Protein AF-A0A3B8QEB9-F1 (afdb_monomer_lite)

pLDDT: mean 76.98, std 20.55, range [34.34, 98.19]

Foldseek 3Di:
DDDDDDDDDDDDDDPDPPDDPPPPVVVLVVLVVVVQPPPPDDPPPNVVSVCCLLCVLQPVLCVVCVVPPPDPLSVVSNPLLNLLSVLLVLLVLAPDDPSSVPSSVLSVVLVVLVVLVVVPDPVSPVVSVVSSVVSSVVRRPVSVVLVVQVVLVVVQVVQLVVVQVVVCVVPVFGDQDCPVPDGPCPVQVVQKDKHGQPPPPPPVPVPPPDPPPRSRHKMKMWGHRHDSQSIWMAMPVPGTDHDDD

Radius of gyration: 27.26 Å; chains: 1; bounding box: 73×32×101 Å

Structure (mmCIF, N/CA/C/O backbone):
data_AF-A0A3B8QEB9-F1
#
_entry.id   AF-A0A3B8QEB9-F1
#
loop_
_atom_site.group_PDB
_atom_site.id
_atom_site.type_symbol
_atom_site.label_atom_id
_atom_site.label_alt_id
_atom_site.label_comp_id
_atom_site.label_asym_id
_atom_site.label_entity_id
_atom_site.label_seq_id
_atom_site.pdbx_PDB_ins_code
_atom_site.Cartn_x
_atom_site.Cartn_y
_atom_site.Cartn_z
_atom_site.occupancy
_atom_site.B_iso_or_equiv
_atom_site.auth_seq_id
_atom_site.auth_comp_id
_atom_site.auth_asym_id
_atom_site.auth_atom_id
_atom_site.pdbx_PDB_model_num
ATOM 1 N N . MET A 1 1 ? -44.369 -11.984 70.929 1.00 45.94 1 MET A N 1
ATOM 2 C CA . MET A 1 1 ? -43.849 -10.732 70.345 1.00 45.94 1 MET A CA 1
ATOM 3 C C . MET A 1 1 ? -42.384 -10.996 70.046 1.00 45.94 1 MET A C 1
ATOM 5 O O . MET A 1 1 ? -41.585 -11.056 70.967 1.00 45.94 1 MET A O 1
ATOM 9 N N . SER A 1 2 ? -42.095 -11.395 68.812 1.00 43.81 2 SER A N 1
ATOM 10 C CA . SER A 1 2 ? -40.812 -11.965 68.387 1.00 43.81 2 SER A CA 1
ATOM 11 C C . SER A 1 2 ? -40.031 -10.916 67.603 1.00 43.81 2 SER A C 1
ATOM 13 O O . SER A 1 2 ? -40.534 -10.399 66.607 1.00 43.81 2 SER A O 1
ATOM 15 N N . ASP A 1 3 ? -38.822 -10.611 68.071 1.00 45.84 3 ASP A N 1
ATOM 16 C CA . ASP A 1 3 ? -37.905 -9.648 67.460 1.00 45.84 3 ASP A CA 1
ATOM 17 C C . ASP A 1 3 ? -37.471 -10.079 66.047 1.00 45.84 3 ASP A C 1
ATOM 19 O O . ASP A 1 3 ? -37.018 -11.218 65.862 1.00 45.84 3 ASP A O 1
ATOM 23 N N . PRO A 1 4 ? -37.535 -9.195 65.035 1.00 57.69 4 PRO A N 1
ATOM 24 C CA . PRO A 1 4 ? -36.970 -9.484 63.730 1.00 57.69 4 PRO A CA 1
ATOM 25 C C . PRO A 1 4 ? -35.442 -9.333 63.764 1.00 57.69 4 PRO A C 1
ATOM 27 O O . PRO A 1 4 ? -34.895 -8.252 63.980 1.00 57.69 4 PRO A O 1
ATOM 30 N N . LYS A 1 5 ? -34.732 -10.434 63.489 1.00 50.81 5 LYS A N 1
ATOM 31 C CA . LYS A 1 5 ? -33.287 -10.438 63.217 1.00 50.81 5 LYS A CA 1
ATOM 32 C C . LYS A 1 5 ? -32.984 -9.597 61.972 1.00 50.81 5 LYS A C 1
ATOM 34 O O . LYS A 1 5 ? -33.175 -10.046 60.845 1.00 50.81 5 LYS A O 1
ATOM 39 N N . VAL A 1 6 ? -32.450 -8.397 62.181 1.00 49.66 6 VAL A N 1
ATOM 40 C CA . VAL A 1 6 ? -31.873 -7.552 61.129 1.00 49.66 6 VAL A CA 1
ATOM 41 C C . VAL A 1 6 ? -30.493 -8.099 60.755 1.00 49.66 6 VAL A C 1
ATOM 43 O O . VAL A 1 6 ? -29.501 -7.866 61.442 1.00 49.66 6 VAL A O 1
ATOM 46 N N . THR A 1 7 ? -30.403 -8.843 59.654 1.00 53.75 7 THR A N 1
ATOM 47 C CA . THR A 1 7 ? -29.116 -9.230 59.057 1.00 53.75 7 THR A CA 1
ATOM 48 C C . THR A 1 7 ? -28.570 -8.079 58.215 1.00 53.75 7 THR A C 1
ATOM 50 O O . THR A 1 7 ? -29.017 -7.856 57.088 1.00 53.75 7 THR A O 1
ATOM 53 N N . SER A 1 8 ? -27.595 -7.341 58.753 1.00 41.72 8 SER A N 1
ATOM 54 C CA . SER A 1 8 ? -26.874 -6.301 58.016 1.00 41.72 8 SER A CA 1
ATOM 55 C C . SER A 1 8 ? -25.903 -6.937 57.013 1.00 41.72 8 SER A C 1
ATOM 57 O O . SER A 1 8 ? -24.882 -7.533 57.352 1.00 41.72 8 SER A O 1
ATOM 59 N N . LYS A 1 9 ? -26.242 -6.840 55.727 1.00 42.56 9 LYS A N 1
ATOM 60 C CA . LYS A 1 9 ? -25.398 -7.303 54.623 1.00 42.56 9 LYS A CA 1
ATOM 61 C C . LYS A 1 9 ? -24.394 -6.193 54.291 1.00 42.56 9 LYS A C 1
ATOM 63 O O . LYS A 1 9 ? -24.690 -5.316 53.483 1.00 42.56 9 LYS A O 1
ATOM 68 N N . ARG A 1 10 ? -23.221 -6.192 54.938 1.00 34.97 10 ARG A N 1
ATOM 69 C CA . ARG A 1 10 ? -22.109 -5.290 54.574 1.00 34.97 10 ARG A CA 1
ATOM 70 C C . ARG A 1 10 ? -21.661 -5.610 53.143 1.00 34.97 10 ARG A C 1
ATOM 72 O O . ARG A 1 10 ? -21.101 -6.672 52.890 1.00 34.97 10 ARG A O 1
ATOM 79 N N . ARG A 1 11 ? -21.928 -4.702 52.198 1.00 34.72 11 ARG A N 1
ATOM 80 C CA . ARG A 1 11 ? -21.283 -4.704 50.878 1.00 34.72 11 ARG A CA 1
ATOM 81 C C . ARG A 1 11 ? -19.839 -4.250 51.064 1.00 34.72 11 ARG A C 1
ATOM 83 O O . ARG A 1 11 ? -19.608 -3.124 51.491 1.00 34.72 11 ARG A O 1
ATOM 90 N N . ALA A 1 12 ? -18.895 -5.126 50.741 1.00 34.66 12 ALA A N 1
ATOM 91 C CA . ALA A 1 12 ? -17.508 -4.739 50.548 1.00 34.66 12 ALA A CA 1
ATOM 92 C C . ALA A 1 12 ? -17.430 -3.798 49.337 1.00 34.66 12 ALA A C 1
ATOM 94 O O . ALA A 1 12 ? -17.883 -4.144 48.243 1.00 34.66 12 ALA A O 1
ATOM 95 N N . VAL A 1 13 ? -16.900 -2.599 49.558 1.00 34.34 13 VAL A N 1
ATOM 96 C CA . VAL A 1 13 ? -16.485 -1.686 48.493 1.00 34.34 13 VAL A CA 1
ATOM 97 C C . VAL A 1 13 ? -15.160 -2.229 47.955 1.00 34.34 13 VAL A C 1
ATOM 99 O O . VAL A 1 13 ? -14.239 -2.409 48.751 1.00 34.34 13 VAL A O 1
ATOM 102 N N . PRO A 1 14 ? -15.034 -2.543 46.655 1.00 37.84 14 PRO A N 1
ATOM 103 C CA . PRO A 1 14 ? -13.739 -2.890 46.095 1.00 37.84 14 PRO A CA 1
ATOM 104 C C . PRO A 1 14 ? -12.882 -1.621 46.004 1.00 37.84 14 PRO A C 1
ATOM 106 O O . PRO A 1 14 ? -12.997 -0.842 45.059 1.00 37.84 14 PRO A O 1
ATOM 109 N N . GLU A 1 15 ? -12.027 -1.417 47.004 1.00 42.03 15 GLU A N 1
ATOM 110 C CA . GLU A 1 15 ? -10.820 -0.604 46.875 1.00 42.03 15 GLU A CA 1
ATOM 111 C C . GLU A 1 15 ? -9.864 -1.333 45.925 1.00 42.03 15 GLU A C 1
ATOM 113 O O . GLU A 1 15 ? -9.405 -2.434 46.220 1.00 42.03 15 GLU A O 1
ATOM 118 N N . GLY A 1 16 ? -9.611 -0.763 44.745 1.00 39.00 16 GLY A N 1
ATOM 119 C CA . GLY A 1 16 ? -8.660 -1.360 43.802 1.00 39.00 16 GLY A CA 1
ATOM 120 C C . GLY A 1 16 ? -8.914 -1.065 42.329 1.00 39.00 16 GLY A C 1
ATOM 121 O O . GLY A 1 16 ? -8.830 -1.963 41.501 1.00 39.00 16 GLY A O 1
ATOM 122 N N . LEU A 1 17 ? -9.228 0.180 41.979 1.00 39.97 17 LEU A N 1
ATOM 123 C CA . LEU A 1 17 ? -9.073 0.682 40.607 1.00 39.97 17 LEU A CA 1
ATOM 124 C C . LEU A 1 17 ? -8.447 2.079 40.668 1.00 39.97 17 LEU A C 1
ATOM 126 O O . LEU A 1 17 ? -8.951 3.060 40.134 1.00 39.97 17 LEU A O 1
ATOM 130 N N . GLY A 1 18 ? -7.349 2.164 41.420 1.00 38.34 18 GLY A N 1
ATOM 131 C CA . GLY A 1 18 ? -6.529 3.358 41.527 1.00 38.34 18 GLY A CA 1
ATOM 132 C C . GLY A 1 18 ? -5.448 3.374 40.449 1.00 38.34 18 GLY A C 1
ATOM 133 O O . GLY A 1 18 ? -4.625 2.469 40.370 1.00 38.34 18 GLY A O 1
ATOM 134 N N . PHE A 1 19 ? -5.430 4.453 39.671 1.00 38.31 19 PHE A N 1
ATOM 135 C CA . PHE A 1 19 ? -4.230 5.074 39.094 1.00 38.31 19 PHE A CA 1
ATOM 136 C C . PHE A 1 19 ? -3.512 4.473 37.872 1.00 38.31 19 PHE A C 1
ATOM 138 O O . PHE A 1 19 ? -2.760 5.206 37.236 1.00 38.31 19 PHE A O 1
ATOM 145 N N . GLY A 1 20 ? -3.767 3.234 37.445 1.00 37.06 20 GLY A N 1
ATOM 146 C CA . GLY A 1 20 ? -3.013 2.652 36.313 1.00 37.06 20 GLY A CA 1
ATOM 147 C C . GLY A 1 20 ? -3.319 3.232 34.918 1.00 37.06 20 GLY A C 1
ATOM 148 O O . GLY A 1 20 ? -2.441 3.284 34.062 1.00 37.06 20 GLY A O 1
ATOM 149 N N . ALA A 1 21 ? -4.551 3.690 34.669 1.00 40.03 21 ALA A N 1
ATOM 150 C CA . ALA A 1 21 ? -5.005 4.033 33.313 1.00 40.03 21 ALA A CA 1
ATOM 151 C C . ALA A 1 21 ? -4.686 5.474 32.864 1.00 40.03 21 ALA A C 1
ATOM 153 O O . ALA A 1 21 ? -4.800 5.785 31.682 1.00 40.03 21 ALA A O 1
ATOM 154 N N . LEU A 1 22 ? -4.278 6.357 33.781 1.00 39.22 22 LEU A N 1
ATOM 155 C CA . LEU A 1 22 ? -4.106 7.791 33.498 1.00 39.22 22 LEU A CA 1
ATOM 156 C C . LEU A 1 22 ? -2.664 8.192 33.144 1.00 39.22 22 LEU A C 1
ATOM 158 O O . LEU A 1 22 ? -2.443 9.302 32.674 1.00 39.22 22 LEU A O 1
ATOM 162 N N . VAL A 1 23 ? -1.695 7.282 33.299 1.00 41.84 23 VAL A N 1
ATOM 163 C CA . VAL A 1 23 ? -0.267 7.550 33.025 1.00 41.84 23 VAL A CA 1
ATOM 164 C C . VAL A 1 23 ? 0.180 7.045 31.640 1.00 41.84 23 VAL A C 1
ATOM 166 O O . VAL A 1 23 ? 1.180 7.516 31.108 1.00 41.84 23 VAL A O 1
ATOM 169 N N . PHE A 1 24 ? -0.584 6.160 30.987 1.00 41.53 24 PHE A N 1
ATOM 170 C CA . PHE A 1 24 ? -0.211 5.586 29.680 1.00 41.53 24 PHE A CA 1
ATOM 171 C C . PHE A 1 24 ? -0.583 6.443 28.454 1.00 41.53 24 PHE A C 1
ATOM 173 O O . PHE A 1 24 ? 0.019 6.291 27.389 1.00 41.53 24 PHE A O 1
ATOM 180 N N . LEU A 1 25 ? -1.537 7.366 28.596 1.00 41.50 25 LEU A N 1
ATOM 181 C CA . LEU A 1 25 ? -1.978 8.269 27.524 1.00 41.50 25 LEU A CA 1
ATOM 182 C C . LEU A 1 25 ? -0.954 9.361 27.135 1.00 41.50 25 LEU A C 1
ATOM 184 O O . LEU A 1 25 ? -0.781 9.583 25.938 1.00 41.50 25 LEU A O 1
ATOM 188 N N . PRO A 1 26 ? -0.226 10.019 28.064 1.00 41.31 26 PRO A N 1
ATOM 189 C CA . PRO A 1 26 ? 0.763 11.029 27.670 1.00 41.31 26 PRO A CA 1
ATOM 190 C C . PRO A 1 26 ? 2.062 10.437 27.092 1.00 41.31 26 PRO A C 1
ATOM 192 O O . PRO A 1 26 ? 2.720 11.093 26.288 1.00 41.31 26 PRO A O 1
ATOM 195 N N . LEU A 1 27 ? 2.425 9.195 27.441 1.00 39.00 27 LEU A N 1
ATOM 196 C CA . LEU A 1 27 ? 3.680 8.574 26.986 1.00 39.00 27 LEU A CA 1
ATOM 197 C C . LEU A 1 27 ? 3.612 8.065 25.535 1.00 39.00 27 LEU A C 1
ATOM 199 O O . LEU A 1 27 ? 4.604 8.104 24.812 1.00 39.00 27 LEU A O 1
ATOM 203 N N . THR A 1 28 ? 2.435 7.636 25.080 1.00 44.84 28 THR A N 1
ATOM 204 C CA . THR A 1 28 ? 2.219 7.143 23.709 1.00 44.84 28 THR A CA 1
ATOM 205 C C . THR A 1 28 ? 2.051 8.281 22.700 1.00 44.84 28 THR A C 1
ATOM 207 O O . THR A 1 28 ? 2.603 8.200 21.604 1.00 44.84 28 THR A O 1
ATOM 210 N N . ALA A 1 29 ? 1.402 9.387 23.086 1.00 43.69 29 ALA A N 1
ATOM 211 C CA . ALA A 1 29 ? 1.322 10.596 22.261 1.00 43.69 29 ALA A CA 1
ATOM 212 C C . ALA A 1 29 ? 2.710 11.208 21.979 1.00 43.69 29 ALA A C 1
ATOM 214 O O . ALA A 1 29 ? 2.973 11.640 20.858 1.00 43.69 29 ALA A O 1
ATOM 215 N N . ALA A 1 30 ? 3.624 11.167 22.956 1.00 43.91 30 ALA A N 1
ATOM 216 C CA . ALA A 1 30 ? 5.010 11.603 22.773 1.00 43.91 30 ALA A CA 1
ATOM 217 C C . ALA A 1 30 ? 5.796 10.699 21.798 1.00 43.91 30 ALA A C 1
ATOM 219 O O . ALA A 1 30 ? 6.617 11.190 21.027 1.00 43.91 30 ALA A O 1
ATOM 220 N N . CYS A 1 31 ? 5.501 9.395 21.771 1.00 45.09 31 CYS A N 1
ATOM 221 C CA . CYS A 1 31 ? 6.146 8.438 20.864 1.00 45.09 31 CYS A CA 1
ATOM 222 C C . CYS A 1 31 ? 5.677 8.585 19.407 1.00 45.09 31 CYS A C 1
ATOM 224 O O . CYS A 1 31 ? 6.490 8.487 18.491 1.00 45.09 31 CYS A O 1
ATOM 226 N N . VAL A 1 32 ? 4.388 8.868 19.178 1.00 47.31 32 VAL A N 1
ATOM 227 C CA . VAL A 1 32 ? 3.859 9.148 17.827 1.00 47.31 32 VAL A CA 1
ATOM 228 C C . VAL A 1 32 ? 4.437 10.457 17.275 1.00 47.31 32 VAL A C 1
ATOM 230 O O . VAL A 1 32 ? 4.734 10.539 16.086 1.00 47.31 32 VAL A O 1
ATOM 233 N N . PHE A 1 33 ? 4.671 11.453 18.137 1.00 45.78 33 PHE A N 1
ATOM 234 C CA . PHE A 1 33 ? 5.311 12.711 17.741 1.00 45.78 33 PHE A CA 1
ATOM 235 C C . PHE A 1 33 ? 6.803 12.536 17.402 1.00 45.78 33 PHE A C 1
ATOM 237 O O . PHE A 1 33 ? 7.294 13.172 16.474 1.00 45.78 33 PHE A O 1
ATOM 244 N N . ALA A 1 34 ? 7.511 11.632 18.090 1.00 44.16 34 ALA A N 1
ATOM 245 C CA . ALA A 1 34 ? 8.905 11.299 17.781 1.00 44.16 34 ALA A CA 1
ATOM 246 C C . ALA A 1 34 ? 9.054 10.525 16.454 1.00 44.16 34 ALA A C 1
ATOM 248 O O . ALA A 1 34 ? 9.993 10.769 15.698 1.00 44.16 34 ALA A O 1
ATOM 249 N N . PHE A 1 35 ? 8.093 9.654 16.121 1.00 45.50 35 PHE A N 1
ATOM 250 C CA . PHE A 1 35 ? 8.120 8.858 14.887 1.00 45.50 35 PHE A CA 1
ATOM 251 C C . PHE A 1 35 ? 7.942 9.705 13.613 1.00 45.50 35 PHE A C 1
ATOM 253 O O . PHE A 1 35 ? 8.456 9.348 12.560 1.00 45.50 35 PHE A O 1
ATOM 260 N N . GLY A 1 36 ? 7.248 10.846 13.705 1.00 47.06 36 GLY A N 1
ATOM 261 C CA . GLY A 1 36 ? 7.081 11.782 12.586 1.00 47.06 36 GLY A CA 1
ATOM 262 C C . GLY A 1 36 ? 8.291 12.685 12.307 1.00 47.06 36 GLY A C 1
ATOM 263 O O . GLY A 1 36 ? 8.307 13.338 11.269 1.00 47.06 36 GLY A O 1
ATOM 264 N N . TRP A 1 37 ? 9.283 12.740 13.207 1.00 44.03 37 TRP A N 1
ATOM 265 C CA . TRP A 1 37 ? 10.435 13.653 13.099 1.00 44.03 37 TRP A CA 1
ATOM 266 C C . TRP A 1 37 ? 11.783 12.927 12.898 1.00 44.03 37 TRP A C 1
ATOM 268 O O . TRP A 1 37 ? 12.758 13.548 12.482 1.00 44.03 37 TRP A O 1
ATOM 278 N N . SER A 1 38 ? 11.859 11.614 13.146 1.00 40.81 38 SER A N 1
ATOM 279 C CA . SER A 1 38 ? 13.101 10.819 13.065 1.00 40.81 38 SER A CA 1
ATOM 280 C C . SER A 1 38 ? 13.268 10.071 11.730 1.00 40.81 38 SER A C 1
ATOM 282 O O . SER A 1 38 ? 13.519 8.870 11.697 1.00 40.81 38 SER A O 1
ATOM 284 N N . THR A 1 39 ? 13.130 10.750 10.588 1.00 45.69 39 THR A N 1
ATOM 285 C CA . THR A 1 39 ? 13.594 10.189 9.297 1.00 45.69 39 THR A CA 1
ATOM 286 C C . THR A 1 39 ? 15.054 10.552 8.989 1.00 45.69 39 THR A C 1
ATOM 288 O O . THR A 1 39 ? 15.607 10.113 7.986 1.00 45.69 39 THR A O 1
ATOM 291 N N . GLY A 1 40 ? 15.732 11.284 9.882 1.00 45.78 40 GLY A N 1
ATOM 292 C CA . GLY A 1 40 ? 17.126 11.707 9.727 1.00 45.78 40 GLY A CA 1
ATOM 293 C C . GLY A 1 40 ? 18.117 10.974 10.638 1.00 45.78 40 GLY A C 1
ATOM 294 O O . GLY A 1 40 ? 18.573 11.543 11.620 1.00 45.78 40 GLY A O 1
ATOM 295 N N . GLY A 1 41 ? 18.508 9.747 10.276 1.00 43.75 41 GLY A N 1
ATOM 296 C CA . GLY A 1 41 ? 19.823 9.179 10.625 1.00 43.75 41 GLY A CA 1
ATOM 297 C C . GLY A 1 41 ? 20.021 8.600 12.037 1.00 43.75 41 GLY A C 1
ATOM 298 O O . GLY A 1 41 ? 20.708 9.192 12.863 1.00 43.75 41 GLY A O 1
ATOM 299 N N . GLY A 1 42 ? 19.549 7.369 12.274 1.00 43.38 42 GLY A N 1
ATOM 300 C CA . GLY A 1 42 ? 19.883 6.595 13.483 1.00 43.38 42 GLY A CA 1
ATOM 301 C C . GLY A 1 42 ? 19.231 5.206 13.537 1.00 43.38 42 GLY A C 1
ATOM 302 O O . GLY A 1 42 ? 18.384 4.946 14.378 1.00 43.38 42 GLY A O 1
ATOM 303 N N . ALA A 1 43 ? 19.606 4.292 12.636 1.00 50.91 43 ALA A N 1
ATOM 304 C CA . ALA A 1 43 ? 18.865 3.061 12.298 1.00 50.91 43 ALA A CA 1
ATOM 305 C C . ALA A 1 43 ? 18.670 1.975 13.395 1.00 50.91 43 ALA A C 1
ATOM 307 O O . ALA A 1 43 ? 18.150 0.896 13.082 1.00 50.91 43 ALA A O 1
ATOM 308 N N . ALA A 1 44 ? 19.073 2.199 14.650 1.00 47.53 44 ALA A N 1
ATOM 309 C CA . ALA A 1 44 ? 19.050 1.169 15.696 1.00 47.53 44 ALA A CA 1
ATOM 310 C C . ALA A 1 44 ? 17.991 1.374 16.800 1.00 47.53 44 ALA A C 1
ATOM 312 O O . ALA A 1 44 ? 17.442 0.372 17.258 1.00 47.53 44 ALA A O 1
ATOM 313 N N . ASP A 1 45 ? 17.636 2.608 17.178 1.00 57.41 45 ASP A N 1
ATOM 314 C CA . ASP A 1 45 ? 16.774 2.845 18.356 1.00 57.41 45 ASP A CA 1
ATOM 315 C C . ASP A 1 45 ? 15.268 2.965 18.043 1.00 57.41 45 ASP A C 1
ATOM 317 O O . ASP A 1 45 ? 14.429 2.610 18.875 1.00 57.41 45 ASP A O 1
ATOM 321 N N . ASP A 1 46 ? 14.886 3.314 16.812 1.00 59.59 46 ASP A N 1
ATOM 322 C CA . ASP A 1 46 ? 13.474 3.573 16.464 1.00 59.59 46 ASP A CA 1
ATOM 323 C C . ASP A 1 46 ? 12.622 2.302 16.269 1.00 59.59 46 ASP A C 1
ATOM 325 O O . ASP A 1 46 ? 11.387 2.343 16.241 1.00 59.59 46 ASP A O 1
ATOM 329 N N . ARG A 1 47 ? 13.259 1.124 16.196 1.00 60.03 47 ARG A N 1
ATOM 330 C CA . ARG A 1 47 ? 12.561 -0.165 16.017 1.00 60.03 47 ARG A CA 1
ATOM 331 C C . ARG A 1 47 ? 11.686 -0.529 17.218 1.00 60.03 47 ARG A C 1
ATOM 333 O O . ARG A 1 47 ? 10.635 -1.143 17.041 1.00 60.03 47 ARG A O 1
ATOM 340 N N . TRP A 1 48 ? 12.081 -0.131 18.428 1.00 57.19 48 TRP A N 1
ATOM 341 C CA . TRP A 1 48 ? 11.292 -0.371 19.641 1.00 57.19 48 TRP A CA 1
ATOM 342 C C . TRP A 1 48 ? 10.029 0.488 19.693 1.00 57.19 48 TRP A C 1
ATOM 344 O O . TRP A 1 48 ? 8.995 0.024 20.174 1.00 57.19 48 TRP A O 1
ATOM 354 N N . LEU A 1 49 ? 10.073 1.701 19.138 1.00 61.34 49 LEU A N 1
ATOM 355 C CA . LEU A 1 49 ? 8.897 2.559 19.021 1.00 61.34 49 LEU A CA 1
ATOM 356 C C . LEU A 1 49 ? 7.885 1.970 18.041 1.00 61.34 49 LEU A C 1
ATOM 358 O O . LEU A 1 49 ? 6.706 1.909 18.373 1.00 61.34 49 LEU A O 1
ATOM 362 N N . ALA A 1 50 ? 8.331 1.436 16.900 1.00 63.31 50 ALA A N 1
ATOM 363 C CA . ALA A 1 50 ? 7.449 0.708 15.986 1.00 63.31 50 ALA A CA 1
ATOM 364 C C . ALA A 1 50 ? 6.791 -0.498 16.682 1.00 63.31 50 ALA A C 1
ATOM 366 O O . ALA A 1 50 ? 5.585 -0.707 16.567 1.00 63.31 50 ALA A O 1
ATOM 367 N N . VAL A 1 51 ? 7.549 -1.252 17.482 1.00 62.44 51 VAL A N 1
ATOM 368 C CA . VAL A 1 51 ? 6.998 -2.349 18.290 1.00 62.44 51 VAL A CA 1
ATOM 369 C C . VAL A 1 51 ? 5.934 -1.833 19.261 1.00 62.44 51 VAL A C 1
ATOM 371 O O . VAL A 1 51 ? 4.823 -2.344 19.260 1.00 62.44 51 VAL A O 1
ATOM 374 N N . ILE A 1 52 ? 6.199 -0.794 20.050 1.00 67.56 52 ILE A N 1
ATOM 375 C CA . ILE A 1 52 ? 5.214 -0.271 21.013 1.00 67.56 52 ILE A CA 1
ATOM 376 C C . ILE A 1 52 ? 3.967 0.275 20.300 1.00 67.56 52 ILE A C 1
ATOM 378 O O . ILE A 1 52 ? 2.843 0.008 20.729 1.00 67.56 52 ILE A O 1
ATOM 382 N N . VAL A 1 53 ? 4.157 0.998 19.197 1.00 67.69 53 VAL A N 1
ATOM 383 C CA . VAL A 1 53 ? 3.086 1.651 18.436 1.00 67.69 53 VAL A CA 1
ATOM 384 C C . VAL A 1 53 ? 2.184 0.635 17.734 1.00 67.69 53 VAL A C 1
ATOM 386 O O . VAL A 1 53 ? 0.966 0.806 17.753 1.00 67.69 53 VAL A O 1
ATOM 389 N N . PHE A 1 54 ? 2.747 -0.435 17.162 1.00 62.53 54 PHE A N 1
ATOM 390 C CA . PHE A 1 54 ? 1.985 -1.425 16.391 1.00 62.53 54 PHE A CA 1
ATOM 391 C C . PHE A 1 54 ? 1.590 -2.670 17.193 1.00 62.53 54 PHE A C 1
ATOM 393 O O . PHE A 1 54 ? 0.473 -3.165 17.040 1.00 62.53 54 PHE A O 1
ATOM 400 N N . LEU A 1 55 ? 2.457 -3.179 18.074 1.00 66.50 55 LEU A N 1
ATOM 401 C CA . LEU A 1 55 ? 2.157 -4.356 18.901 1.00 66.50 55 LEU A CA 1
ATOM 402 C C . LEU A 1 55 ? 1.389 -4.008 20.176 1.00 66.50 55 LEU A C 1
ATOM 404 O O . LEU A 1 55 ? 0.669 -4.868 20.677 1.00 66.50 55 LEU A O 1
ATOM 408 N N . GLY A 1 56 ? 1.473 -2.778 20.690 1.00 67.50 56 GLY A N 1
ATOM 409 C CA . GLY A 1 56 ? 0.696 -2.352 21.860 1.00 67.50 56 GLY A CA 1
ATOM 410 C C . GLY A 1 56 ? -0.811 -2.606 21.690 1.00 67.50 56 GLY A C 1
ATOM 411 O O . GLY A 1 56 ? -1.380 -3.370 22.476 1.00 67.50 56 GLY A O 1
ATOM 412 N N . PRO A 1 57 ? -1.452 -2.064 20.637 1.00 64.19 57 PRO A N 1
ATOM 413 C CA . PRO A 1 57 ? -2.863 -2.313 20.337 1.00 64.19 57 PRO A CA 1
ATOM 414 C C . PRO A 1 57 ? -3.186 -3.781 20.033 1.00 64.19 57 PRO A C 1
ATOM 416 O O . PRO A 1 57 ? -4.303 -4.220 20.287 1.00 64.19 57 PRO A O 1
ATOM 419 N N . LEU A 1 58 ? -2.222 -4.553 19.518 1.00 67.06 58 LEU A N 1
ATOM 420 C CA . LEU A 1 58 ? -2.398 -5.976 19.219 1.00 67.06 58 LEU A CA 1
ATOM 421 C C . LEU A 1 58 ? -2.411 -6.841 20.489 1.00 67.06 58 LEU A C 1
ATOM 423 O O . LEU A 1 58 ? -3.183 -7.791 20.587 1.00 67.06 58 LEU A O 1
ATOM 427 N N . LEU A 1 59 ? -1.547 -6.529 21.457 1.00 69.19 59 LEU A N 1
ATOM 428 C CA . LEU A 1 59 ? -1.312 -7.352 22.648 1.00 69.19 59 LEU A CA 1
ATOM 429 C C . LEU A 1 59 ? -2.216 -6.975 23.829 1.00 69.19 59 LEU A C 1
ATOM 431 O O . LEU A 1 59 ? -2.543 -7.837 24.647 1.00 69.19 59 LEU A O 1
ATOM 435 N N . LEU A 1 60 ? -2.659 -5.717 23.908 1.00 66.69 60 LEU A N 1
ATOM 436 C CA . LEU A 1 60 ? -3.539 -5.226 24.975 1.00 66.69 60 LEU A CA 1
ATOM 437 C C . LEU A 1 60 ? -4.886 -5.968 25.048 1.00 66.69 60 LEU A C 1
ATOM 439 O O . LEU A 1 60 ? -5.240 -6.413 26.141 1.00 66.69 60 LEU A O 1
ATOM 443 N N . PRO A 1 61 ? -5.643 -6.156 23.948 1.00 63.75 61 PRO A N 1
ATOM 444 C CA . PRO A 1 61 ? -6.936 -6.826 24.012 1.00 63.75 61 PRO A CA 1
ATOM 445 C C . PRO A 1 61 ? -6.811 -8.295 24.449 1.00 63.75 61 PRO A C 1
ATOM 447 O O . PRO A 1 61 ? -7.461 -8.659 25.429 1.00 63.75 61 PRO A O 1
ATOM 450 N N . PRO A 1 62 ? -5.952 -9.144 23.843 1.00 62.94 62 PRO A N 1
ATOM 451 C CA . PRO A 1 62 ? -5.766 -10.513 24.315 1.00 62.94 62 PRO A CA 1
ATOM 452 C C . PRO A 1 62 ? -5.356 -10.578 25.788 1.00 62.94 62 PRO A C 1
ATOM 454 O O . PRO A 1 62 ? -5.943 -11.360 26.527 1.00 62.94 62 PRO A O 1
ATOM 457 N N . ALA A 1 63 ? -4.429 -9.728 26.247 1.00 63.03 63 ALA A N 1
ATOM 458 C CA . ALA A 1 63 ? -3.998 -9.701 27.647 1.00 63.03 63 ALA A CA 1
ATOM 459 C C . ALA A 1 63 ? -5.130 -9.310 28.614 1.00 63.03 63 ALA A C 1
ATOM 461 O O . ALA A 1 63 ? -5.261 -9.899 29.687 1.00 63.03 63 ALA A O 1
ATOM 462 N N . LEU A 1 64 ? -5.986 -8.360 28.226 1.00 62.81 64 LEU A N 1
ATOM 463 C CA . LEU A 1 64 ? -7.153 -7.953 29.014 1.00 62.81 64 LEU A CA 1
ATOM 464 C C . LEU A 1 64 ? -8.270 -9.013 29.012 1.00 62.81 64 LEU A C 1
ATOM 466 O O . LEU A 1 64 ? -9.036 -9.094 29.975 1.00 62.81 64 LEU A O 1
ATOM 470 N N . TYR A 1 65 ? -8.369 -9.833 27.960 1.00 63.88 65 TYR A N 1
ATOM 471 C CA . TYR A 1 65 ? -9.474 -10.779 27.754 1.00 63.88 65 TYR A CA 1
ATOM 472 C C . TYR A 1 65 ? -9.132 -12.256 28.001 1.00 63.88 65 TYR A C 1
ATOM 474 O O . TYR A 1 65 ? -10.057 -13.068 28.102 1.00 63.88 65 TYR A O 1
ATOM 482 N N . TRP A 1 66 ? -7.856 -12.618 28.181 1.00 60.59 66 TRP A N 1
ATOM 483 C CA . TRP A 1 66 ? -7.397 -14.010 28.346 1.00 60.59 66 TRP A CA 1
ATOM 484 C C . TRP A 1 66 ? -8.082 -14.756 29.511 1.00 60.59 66 TRP A C 1
ATOM 486 O O . TRP A 1 66 ? -8.172 -15.980 29.503 1.00 60.59 66 TRP A O 1
ATOM 496 N N . GLY A 1 67 ? -8.637 -14.044 30.497 1.00 57.84 67 GLY A N 1
ATOM 497 C CA . GLY A 1 67 ? -9.368 -14.641 31.623 1.00 57.84 67 GLY A CA 1
ATOM 498 C C . GLY A 1 67 ? -10.885 -14.811 31.441 1.00 57.84 67 GLY A C 1
ATOM 499 O O . GLY A 1 67 ? -11.540 -15.305 32.358 1.00 57.84 67 GLY A O 1
ATOM 500 N N . ARG A 1 68 ? -11.489 -14.363 30.326 1.00 57.16 68 ARG A N 1
ATOM 501 C CA . ARG A 1 68 ? -12.956 -14.174 30.229 1.00 57.16 68 ARG A CA 1
ATOM 502 C C . ARG A 1 68 ? -13.536 -14.461 28.832 1.00 57.16 68 ARG A C 1
ATOM 504 O O . ARG A 1 68 ? -14.372 -13.715 28.335 1.00 57.16 68 ARG A O 1
ATOM 511 N N . SER A 1 69 ? -13.130 -15.559 28.194 1.00 56.00 69 SER A N 1
ATOM 512 C CA . SER A 1 69 ? -13.444 -15.897 26.786 1.00 56.00 69 SER A CA 1
ATOM 513 C C . SER A 1 69 ? -14.910 -16.251 26.450 1.00 56.00 69 SER A C 1
ATOM 515 O O . SER A 1 69 ? -15.177 -16.801 25.385 1.00 56.00 69 SER A O 1
ATOM 517 N N . ARG A 1 70 ? -15.887 -15.934 27.311 1.00 67.25 70 ARG A N 1
ATOM 518 C CA . ARG A 1 70 ? -17.321 -16.141 27.013 1.00 67.25 70 ARG A CA 1
ATOM 519 C C . ARG A 1 70 ? -18.028 -14.907 26.445 1.00 67.25 70 ARG A C 1
ATOM 521 O O . ARG A 1 70 ? -19.175 -15.017 26.024 1.00 67.25 70 ARG A O 1
ATOM 528 N N . ASP A 1 71 ? -17.359 -13.757 26.406 1.00 83.12 71 ASP A N 1
ATOM 529 C CA . ASP A 1 71 ? -17.964 -12.509 25.945 1.00 83.12 71 ASP A CA 1
ATOM 530 C C . ASP A 1 71 ? -17.770 -12.328 24.430 1.00 83.12 71 ASP A C 1
ATOM 532 O O . ASP A 1 71 ? -16.650 -12.142 23.954 1.00 83.12 71 ASP A O 1
ATOM 536 N N . SER A 1 72 ? -18.868 -12.311 23.665 1.00 88.25 72 SER A N 1
ATOM 537 C CA . SER A 1 72 ? -18.855 -12.104 22.203 1.00 88.25 72 SER A CA 1
ATOM 538 C C . SER A 1 72 ? -18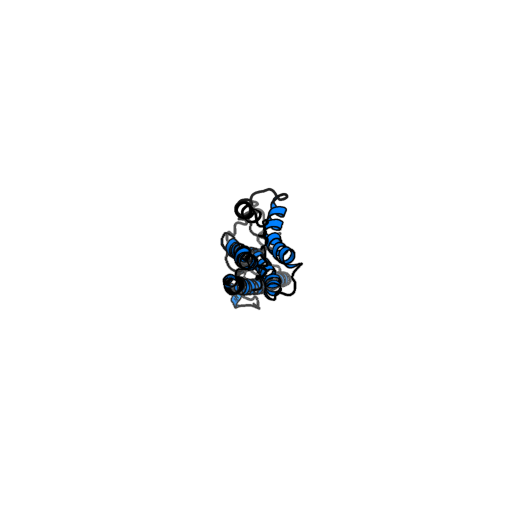.136 -10.818 21.777 1.00 88.25 72 SER A C 1
ATOM 540 O O . SER A 1 72 ? -17.478 -10.793 20.741 1.00 88.25 72 SER A O 1
ATOM 542 N N . PHE A 1 73 ? -18.199 -9.769 22.603 1.00 89.00 73 PHE A N 1
ATOM 543 C CA . PHE A 1 73 ? -17.474 -8.515 22.375 1.00 89.00 73 PHE A CA 1
ATOM 544 C C . PHE A 1 73 ? -15.959 -8.722 22.337 1.00 89.00 73 PHE A C 1
ATOM 546 O O . PHE A 1 73 ? -15.296 -8.215 21.440 1.00 89.00 73 PHE A O 1
ATOM 553 N N . ALA A 1 74 ? -15.418 -9.485 23.290 1.00 87.56 74 ALA A N 1
ATOM 554 C CA . ALA A 1 74 ? -13.985 -9.745 23.371 1.00 87.56 74 ALA A CA 1
ATOM 555 C C . ALA A 1 74 ? -13.490 -10.508 22.137 1.00 87.56 74 ALA A C 1
ATOM 557 O O . ALA A 1 74 ? -12.431 -10.189 21.605 1.00 87.56 74 ALA A O 1
ATOM 558 N N . ALA A 1 75 ? -14.283 -11.470 21.654 1.00 87.00 75 ALA A N 1
ATOM 559 C CA . ALA A 1 75 ? -13.974 -12.214 20.438 1.00 87.00 75 ALA A CA 1
ATOM 560 C C . ALA A 1 75 ? -13.951 -11.302 19.201 1.00 87.00 75 ALA A C 1
ATOM 562 O O . ALA A 1 75 ? -12.997 -11.349 18.430 1.00 87.00 75 ALA A O 1
ATOM 563 N N . VAL A 1 76 ? -14.958 -10.438 19.032 1.00 89.88 76 VAL A N 1
ATOM 564 C CA . VAL A 1 76 ? -15.011 -9.515 17.886 1.00 89.88 76 VAL A CA 1
ATOM 565 C C . VAL A 1 76 ? -13.892 -8.475 17.954 1.00 89.88 76 VAL A C 1
ATOM 567 O O . VAL A 1 76 ? -13.184 -8.288 16.968 1.00 89.88 76 VAL A O 1
ATOM 570 N N . ALA A 1 77 ? -13.670 -7.848 19.111 1.00 90.94 77 ALA A N 1
ATOM 571 C CA . ALA A 1 77 ? -12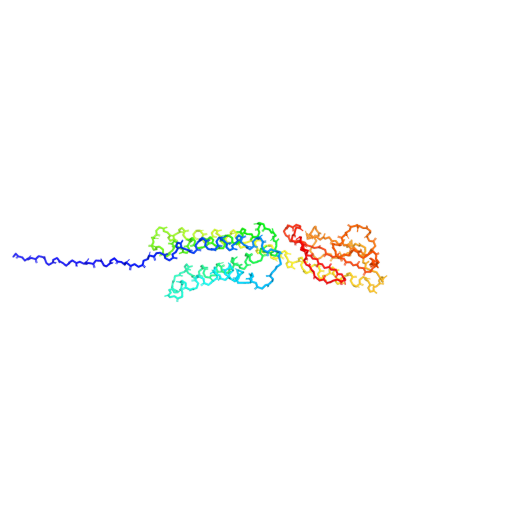.571 -6.900 19.303 1.00 90.94 77 ALA A CA 1
ATOM 572 C C . ALA A 1 77 ? -11.203 -7.559 19.062 1.00 90.94 77 ALA A C 1
ATOM 574 O O . ALA A 1 77 ? -10.335 -6.969 18.423 1.00 90.94 77 ALA A O 1
ATOM 575 N N . GLY A 1 78 ? -11.037 -8.807 19.510 1.00 86.06 78 GLY A N 1
ATOM 576 C CA . GLY A 1 78 ? -9.834 -9.606 19.292 1.00 86.06 78 GLY A CA 1
ATOM 577 C C . GLY A 1 78 ? -9.554 -9.950 17.826 1.00 86.06 78 GLY A C 1
ATOM 578 O O . GLY A 1 78 ? -8.428 -10.321 17.524 1.00 86.06 78 GLY A O 1
ATOM 579 N N . VAL A 1 79 ? -10.528 -9.810 16.921 1.00 87.94 79 VAL A N 1
ATOM 580 C CA . VAL A 1 79 ? -10.343 -9.981 15.468 1.00 87.94 79 VAL A CA 1
ATOM 581 C C . VAL A 1 79 ? -10.221 -8.633 14.757 1.00 87.94 79 VAL A C 1
ATOM 583 O O . VAL A 1 79 ? -9.324 -8.457 13.935 1.00 87.94 79 VAL A O 1
ATOM 586 N N . LEU A 1 80 ? -11.093 -7.671 15.076 1.00 91.88 80 LEU A N 1
ATOM 587 C CA . LEU A 1 80 ? -11.130 -6.375 14.393 1.00 91.88 80 LEU A CA 1
ATOM 588 C C . LEU A 1 80 ? -9.883 -5.538 14.665 1.00 91.88 80 LEU A C 1
ATOM 590 O O . LEU A 1 80 ? -9.291 -5.031 13.720 1.00 91.88 80 LEU A O 1
ATOM 594 N N . ILE A 1 81 ? -9.431 -5.450 15.919 1.00 91.62 81 ILE A N 1
ATOM 595 C CA . ILE A 1 81 ? -8.273 -4.616 16.265 1.00 91.62 81 ILE A CA 1
ATOM 596 C C . ILE A 1 81 ? -7.006 -5.083 15.518 1.00 91.62 81 ILE A C 1
ATOM 598 O O . ILE A 1 81 ? -6.353 -4.241 14.904 1.00 91.62 81 ILE A O 1
ATOM 602 N N . PRO A 1 82 ? -6.662 -6.389 15.463 1.00 89.25 82 PRO A N 1
ATOM 603 C CA . PRO A 1 82 ? -5.571 -6.860 14.607 1.00 89.25 82 PRO A CA 1
ATOM 604 C C . PRO A 1 82 ? -5.730 -6.518 13.125 1.00 89.25 82 PRO A C 1
ATOM 606 O O . PRO A 1 82 ? -4.755 -6.132 12.482 1.00 89.25 82 PRO A O 1
ATOM 609 N N . LEU A 1 83 ? -6.939 -6.649 12.572 1.00 87.69 83 LEU A N 1
ATOM 610 C CA . LEU A 1 83 ? -7.194 -6.294 11.175 1.00 87.69 83 LEU A CA 1
ATOM 611 C C . LEU A 1 83 ? -6.980 -4.799 10.928 1.00 87.69 83 LEU A C 1
ATOM 613 O O . LEU A 1 83 ? -6.417 -4.424 9.904 1.00 87.69 83 LEU A O 1
ATOM 617 N N . GLU A 1 84 ? -7.376 -3.946 11.867 1.00 93.12 84 GLU A N 1
ATOM 618 C CA . GLU A 1 84 ? -7.154 -2.506 11.777 1.00 93.12 84 GLU A CA 1
ATOM 619 C C . GLU A 1 84 ? -5.675 -2.138 11.934 1.00 93.12 84 GLU A C 1
ATOM 621 O O . GLU A 1 84 ? -5.194 -1.261 11.222 1.00 93.12 84 GLU A O 1
ATOM 626 N N . VAL A 1 85 ? -4.919 -2.838 12.789 1.00 91.06 85 VAL A N 1
ATOM 627 C CA . VAL A 1 85 ? -3.454 -2.689 12.879 1.00 91.06 85 VAL A CA 1
ATOM 628 C C . VAL A 1 85 ? -2.799 -3.039 11.542 1.00 91.06 85 VAL A C 1
ATOM 630 O O . VAL A 1 85 ? -1.970 -2.277 11.048 1.00 91.06 85 VAL A O 1
ATOM 633 N N . LEU A 1 86 ? -3.191 -4.156 10.919 1.00 88.44 86 LEU A N 1
ATOM 634 C CA . LEU A 1 86 ? -2.702 -4.536 9.589 1.00 88.44 86 LEU A CA 1
ATOM 635 C C . LEU A 1 86 ? -3.079 -3.493 8.530 1.00 88.44 86 LEU A C 1
ATOM 637 O O . LEU A 1 86 ? -2.260 -3.159 7.678 1.00 88.44 86 LEU A O 1
ATOM 641 N N . ALA A 1 87 ? -4.291 -2.944 8.604 1.00 91.88 87 ALA A N 1
ATOM 642 C CA . ALA A 1 87 ? -4.748 -1.875 7.726 1.00 91.88 87 ALA A CA 1
ATOM 643 C C . ALA A 1 87 ? -3.948 -0.574 7.926 1.00 91.88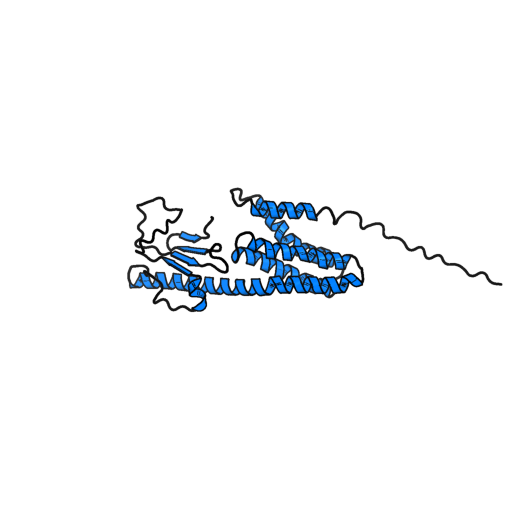 87 ALA A C 1
ATOM 645 O O . ALA A 1 87 ? -3.613 0.091 6.950 1.00 91.88 87 ALA A O 1
ATOM 646 N N . ALA A 1 88 ? -3.592 -0.221 9.163 1.00 91.81 88 ALA A N 1
ATOM 647 C CA . ALA A 1 88 ? -2.757 0.939 9.463 1.00 91.81 88 ALA A CA 1
ATOM 648 C C . ALA A 1 88 ? -1.302 0.745 9.007 1.00 91.81 88 ALA A C 1
ATOM 650 O O . ALA A 1 88 ? -0.695 1.679 8.492 1.00 91.81 88 ALA A O 1
ATOM 651 N N . LEU A 1 89 ? -0.755 -0.467 9.128 1.00 89.19 89 LEU A N 1
ATOM 652 C CA . LEU A 1 89 ? 0.551 -0.813 8.558 1.00 89.19 89 LEU A CA 1
ATOM 653 C C . LEU A 1 89 ? 0.534 -0.703 7.031 1.00 89.19 89 LEU A C 1
ATOM 655 O O . LEU A 1 89 ? 1.427 -0.107 6.438 1.00 89.19 89 LEU A O 1
ATOM 659 N N . LEU A 1 90 ? -0.515 -1.219 6.389 1.00 89.62 90 LEU A N 1
ATOM 660 C CA . LEU A 1 90 ? -0.707 -1.091 4.947 1.00 89.62 90 LEU A CA 1
ATOM 661 C C . LEU A 1 90 ? -0.849 0.375 4.509 1.00 89.62 90 LEU A C 1
ATOM 663 O O . LEU A 1 90 ? -0.374 0.741 3.432 1.00 89.62 90 LEU A O 1
ATOM 667 N N . ALA A 1 91 ? -1.447 1.227 5.346 1.00 91.19 91 ALA A N 1
ATOM 668 C CA . ALA A 1 91 ? -1.571 2.653 5.071 1.00 91.19 91 ALA A CA 1
ATOM 669 C C . ALA A 1 91 ? -0.206 3.323 4.867 1.00 91.19 91 ALA A C 1
ATOM 671 O O . ALA A 1 91 ? -0.092 4.166 3.987 1.00 91.19 91 ALA A O 1
ATOM 672 N N . GLN A 1 92 ? 0.841 2.896 5.585 1.00 86.31 92 GLN A N 1
ATOM 673 C CA . GLN A 1 92 ? 2.199 3.439 5.426 1.00 86.31 92 GLN A CA 1
ATOM 674 C C . GLN A 1 92 ? 2.792 3.193 4.031 1.00 86.31 92 GLN A C 1
ATOM 676 O O . GLN A 1 92 ? 3.649 3.947 3.584 1.00 86.31 92 GLN A O 1
ATOM 681 N N . TYR A 1 93 ? 2.329 2.150 3.338 1.00 85.38 93 TYR A N 1
ATOM 682 C CA . TYR A 1 93 ? 2.765 1.814 1.980 1.00 85.38 93 TYR A CA 1
ATOM 683 C C . TYR A 1 93 ? 1.850 2.386 0.891 1.00 85.38 93 TYR A C 1
ATOM 685 O O . TYR A 1 93 ? 2.120 2.245 -0.298 1.00 85.38 93 TYR A O 1
ATOM 693 N N . THR A 1 94 ? 0.717 2.977 1.263 1.00 87.94 94 THR A N 1
ATOM 694 C CA . THR A 1 94 ? -0.283 3.453 0.292 1.00 87.94 94 THR A CA 1
ATOM 695 C C . THR A 1 94 ? -0.516 4.957 0.376 1.00 87.94 94 THR A C 1
ATOM 697 O O . THR A 1 94 ? -0.937 5.560 -0.612 1.00 87.94 94 THR A O 1
ATOM 700 N N . ILE A 1 95 ? -0.217 5.562 1.528 1.00 86.25 95 ILE A N 1
ATOM 701 C CA . ILE A 1 95 ? -0.355 6.982 1.844 1.00 86.25 95 ILE A CA 1
ATOM 702 C C . ILE A 1 95 ? 0.904 7.404 2.622 1.00 86.25 95 ILE A C 1
ATOM 704 O O . ILE A 1 95 ? 1.268 6.749 3.593 1.00 86.25 95 ILE A O 1
ATOM 708 N N . ILE A 1 96 ? 1.571 8.491 2.225 1.00 78.56 96 ILE A N 1
ATOM 709 C CA . ILE A 1 96 ? 2.731 9.046 2.944 1.00 78.56 96 ILE A CA 1
ATOM 710 C C . ILE A 1 96 ? 2.304 10.263 3.775 1.00 78.56 96 ILE A C 1
ATOM 712 O O . ILE A 1 96 ? 1.275 10.899 3.529 1.00 78.56 96 ILE A O 1
ATOM 716 N N . GLY A 1 97 ? 3.089 10.562 4.810 1.00 78.56 97 GLY A N 1
ATOM 717 C CA . GLY A 1 97 ? 2.951 11.760 5.629 1.00 78.56 97 GLY A CA 1
ATOM 718 C C . GLY A 1 97 ? 1.789 11.692 6.618 1.00 78.56 97 GLY A C 1
ATOM 719 O O . GLY A 1 97 ? 1.445 10.634 7.149 1.00 78.56 97 GLY A O 1
ATOM 720 N N . ALA A 1 98 ? 1.165 12.845 6.873 1.00 80.19 98 ALA A N 1
ATOM 721 C CA . ALA A 1 98 ? 0.101 12.974 7.869 1.00 80.19 98 ALA A CA 1
ATOM 722 C C . ALA A 1 98 ? -1.122 12.081 7.577 1.00 80.19 98 ALA A C 1
ATOM 724 O O . ALA A 1 98 ? -1.834 11.694 8.503 1.00 80.19 98 ALA A O 1
ATOM 725 N N . GLY A 1 99 ? -1.346 11.704 6.313 1.00 84.00 99 GLY A N 1
ATOM 726 C CA . GLY A 1 99 ? -2.435 10.803 5.933 1.00 84.00 99 GLY A CA 1
ATOM 727 C C . GLY A 1 99 ? -2.289 9.391 6.512 1.00 84.00 99 GLY A C 1
ATOM 728 O O . GLY A 1 99 ? -3.290 8.787 6.896 1.00 84.00 99 GLY A O 1
ATOM 729 N N . ALA A 1 100 ? -1.058 8.889 6.666 1.00 85.75 100 ALA A N 1
ATOM 730 C CA . ALA A 1 100 ? -0.789 7.582 7.274 1.00 85.75 100 ALA A CA 1
ATOM 731 C C . ALA A 1 100 ? -1.042 7.565 8.792 1.00 85.75 100 ALA A C 1
ATOM 733 O O . ALA A 1 100 ? -1.337 6.515 9.366 1.00 85.75 100 ALA A O 1
ATOM 734 N N . LEU A 1 101 ? -0.968 8.728 9.450 1.00 88.94 101 LEU A N 1
ATOM 735 C CA . LEU A 1 101 ? -1.234 8.846 10.886 1.00 88.94 101 LEU A CA 1
ATOM 736 C C . LEU A 1 101 ? -2.713 8.631 11.211 1.00 88.94 101 LEU A C 1
ATOM 738 O O . LEU A 1 101 ? -3.039 8.169 12.300 1.00 88.94 101 LEU A O 1
ATOM 742 N N . PHE A 1 102 ? -3.621 8.933 10.282 1.00 90.88 102 PHE A N 1
ATOM 743 C CA . PHE A 1 102 ? -5.054 8.861 10.550 1.00 90.88 102 PHE A CA 1
ATOM 744 C C . PHE A 1 102 ? -5.554 7.426 10.834 1.00 90.88 102 PHE A C 1
ATOM 746 O O . PHE A 1 102 ? -6.164 7.224 11.888 1.00 90.88 102 PHE A O 1
ATOM 753 N N . PRO A 1 103 ? -5.256 6.401 10.006 1.00 91.69 103 PRO A N 1
ATOM 754 C CA . PRO A 1 103 ? -5.568 5.007 10.337 1.00 91.69 103 PRO A CA 1
ATOM 755 C C . PRO A 1 103 ? -4.941 4.547 11.656 1.00 91.69 103 PRO A C 1
ATOM 757 O O . PRO A 1 103 ? -5.584 3.841 12.427 1.00 91.69 103 PRO A O 1
ATOM 760 N N . LEU A 1 104 ? -3.713 4.988 11.949 1.00 90.75 104 LEU A N 1
ATOM 761 C CA . LEU A 1 104 ? -3.041 4.658 13.203 1.00 90.75 104 LEU A CA 1
ATOM 762 C C . LEU A 1 104 ? -3.782 5.246 14.416 1.00 90.75 104 LEU A C 1
ATOM 764 O O . LEU A 1 104 ? -4.003 4.547 15.401 1.00 90.75 104 LEU A O 1
ATOM 768 N N . LEU A 1 105 ? -4.210 6.508 14.348 1.00 93.19 105 LEU A N 1
ATOM 769 C CA . LEU A 1 105 ? -4.998 7.142 15.410 1.00 93.19 105 LEU A CA 1
ATOM 770 C C . LEU A 1 105 ? -6.340 6.430 15.629 1.00 93.19 105 LEU A C 1
ATOM 772 O O . LEU A 1 105 ? -6.768 6.275 16.773 1.00 93.19 105 LEU A O 1
ATOM 776 N N . LEU A 1 106 ? -6.981 5.957 14.558 1.00 94.00 106 LEU A N 1
ATOM 777 C CA . LEU A 1 106 ? -8.221 5.184 14.649 1.00 94.00 106 LEU A CA 1
ATOM 778 C C . LEU A 1 106 ? -8.016 3.827 15.333 1.00 94.00 106 LEU A C 1
ATOM 780 O O . LEU A 1 106 ? -8.829 3.456 16.177 1.00 94.00 106 LEU A O 1
ATOM 784 N N . VAL A 1 107 ? -6.900 3.139 15.074 1.00 92.75 107 VAL A N 1
ATOM 785 C CA . VAL A 1 107 ? -6.536 1.917 15.812 1.00 92.75 107 VAL A CA 1
ATOM 786 C C . VAL A 1 107 ? -6.459 2.199 17.314 1.00 92.75 107 VAL A C 1
ATOM 788 O O . VAL A 1 107 ? -7.050 1.467 18.110 1.00 92.75 107 VAL A O 1
ATOM 791 N N . TRP A 1 108 ? -5.788 3.283 17.715 1.00 91.94 108 TRP A N 1
ATOM 792 C CA . TRP A 1 108 ? -5.696 3.691 19.122 1.00 91.94 108 TRP A CA 1
ATOM 793 C C . TRP A 1 108 ? -7.047 4.100 19.716 1.00 91.94 108 TRP A C 1
ATOM 795 O O . TRP A 1 108 ? -7.296 3.863 20.901 1.00 91.94 108 TRP A O 1
ATOM 805 N N . ALA A 1 109 ? -7.958 4.647 18.908 1.00 94.62 109 ALA A N 1
ATOM 806 C CA . ALA A 1 109 ? -9.304 4.995 19.349 1.00 94.62 109 ALA A CA 1
ATOM 807 C C . ALA A 1 109 ? -10.108 3.776 19.844 1.00 94.62 109 ALA A C 1
ATOM 809 O O . ALA A 1 109 ? -11.018 3.959 20.654 1.00 94.62 109 ALA A O 1
ATOM 810 N N . ASN A 1 110 ? -9.734 2.536 19.486 1.00 94.25 110 ASN A N 1
ATOM 811 C CA . ASN A 1 110 ? -10.339 1.314 20.042 1.00 94.25 110 ASN A CA 1
ATOM 812 C C . ASN A 1 110 ? -10.124 1.127 21.547 1.00 94.25 110 ASN A C 1
ATOM 814 O O . ASN A 1 110 ? -10.865 0.375 22.187 1.00 94.25 110 ASN A O 1
ATOM 818 N N . LEU A 1 111 ? -9.172 1.838 22.156 1.00 92.06 111 LEU A N 1
ATOM 819 C CA . LEU A 1 111 ? -9.049 1.856 23.612 1.00 92.06 111 LEU A CA 1
ATOM 820 C C . LEU A 1 111 ? -10.304 2.429 24.288 1.00 92.06 111 LEU A C 1
ATOM 822 O O . LEU A 1 111 ? -10.623 2.028 25.406 1.00 92.06 111 LEU A O 1
ATOM 826 N N . ILE A 1 112 ? -11.051 3.310 23.612 1.00 93.88 112 ILE A N 1
ATOM 827 C CA . ILE A 1 112 ? -12.295 3.895 24.125 1.00 93.88 112 ILE A CA 1
ATOM 828 C C . ILE A 1 112 ? -13.391 2.825 24.287 1.00 93.88 112 ILE A C 1
ATOM 830 O O . ILE A 1 112 ? -13.836 2.625 25.422 1.00 93.88 112 ILE A O 1
ATOM 834 N N . PRO A 1 113 ? -13.836 2.095 23.238 1.00 93.44 113 PRO A N 1
ATOM 835 C CA . PRO A 1 113 ? -14.865 1.069 23.392 1.00 93.44 113 PRO A CA 1
ATOM 836 C C . PRO A 1 113 ? -14.437 -0.065 24.334 1.00 93.44 113 PRO A C 1
ATOM 838 O O . PRO A 1 113 ? -15.277 -0.556 25.095 1.00 93.44 113 PRO A O 1
ATOM 841 N N . VAL A 1 114 ? -13.151 -0.439 24.355 1.00 91.25 114 VAL A N 1
ATOM 842 C CA . VAL A 1 114 ? -12.611 -1.426 25.308 1.00 91.25 114 VAL A CA 1
ATOM 843 C C . VAL A 1 114 ? -12.689 -0.901 26.746 1.00 91.25 114 VAL A C 1
ATOM 845 O O . VAL A 1 114 ? -13.217 -1.586 27.624 1.00 91.25 114 VAL A O 1
ATOM 848 N N . GLY A 1 115 ? -12.241 0.330 26.999 1.00 90.81 115 GLY A N 1
ATOM 849 C CA . GLY A 1 115 ? -12.290 0.960 28.321 1.00 90.81 115 GLY A CA 1
ATOM 850 C C . GLY A 1 115 ? -13.719 1.137 28.844 1.00 90.81 115 GLY A C 1
ATOM 851 O O . GLY A 1 115 ? -14.006 0.801 29.996 1.00 90.81 115 GLY A O 1
ATOM 852 N N . LEU A 1 116 ? -14.644 1.573 27.982 1.00 91.00 116 LEU A N 1
ATOM 853 C CA . LEU A 1 116 ? -16.074 1.668 28.299 1.00 91.00 116 LEU A CA 1
ATOM 854 C C . LEU A 1 116 ? -16.650 0.305 28.704 1.00 91.00 116 LEU A C 1
ATOM 856 O O . LEU A 1 116 ? -17.383 0.213 29.691 1.00 91.00 116 LEU A O 1
ATOM 860 N N . ARG A 1 117 ? -16.258 -0.771 28.009 1.00 89.12 117 ARG A N 1
ATOM 861 C CA . ARG A 1 117 ? -16.696 -2.135 28.331 1.00 89.12 117 ARG A CA 1
ATOM 862 C C . ARG A 1 117 ? -16.172 -2.601 29.692 1.00 89.12 117 ARG A C 1
ATOM 864 O O . ARG A 1 117 ? -16.901 -3.262 30.432 1.00 89.12 117 ARG A O 1
ATOM 871 N N . LEU A 1 118 ? -14.941 -2.234 30.050 1.00 88.62 118 LEU A N 1
ATOM 872 C CA . LEU A 1 118 ? -14.337 -2.568 31.345 1.00 88.62 118 LEU A CA 1
ATOM 873 C C . LEU A 1 118 ? -14.971 -1.808 32.523 1.00 88.62 118 LEU A C 1
ATOM 875 O O . LEU A 1 118 ? -14.962 -2.317 33.643 1.00 88.62 118 LEU A O 1
ATOM 879 N N . SER A 1 119 ? -15.584 -0.642 32.283 1.00 90.06 119 SER A N 1
ATOM 880 C CA . SER A 1 119 ? -16.258 0.171 33.313 1.00 90.06 119 SER A CA 1
ATOM 881 C C . SER A 1 119 ? -17.512 -0.493 33.919 1.00 90.06 119 SER A C 1
ATOM 883 O O . SER A 1 119 ? -18.007 -0.041 34.951 1.00 90.06 119 SER A O 1
ATOM 885 N N . LYS A 1 120 ? -18.022 -1.588 33.326 1.00 80.75 120 LYS A N 1
ATOM 886 C CA . LYS A 1 120 ? -19.220 -2.346 33.767 1.00 80.75 120 LYS A CA 1
ATOM 887 C C . LYS A 1 120 ? -20.520 -1.528 33.869 1.00 80.75 120 LYS A C 1
ATOM 889 O O . LYS A 1 120 ? -21.486 -2.006 34.457 1.00 80.75 120 LYS A O 1
ATOM 894 N N . ARG A 1 121 ? -20.582 -0.321 33.298 1.00 83.62 121 ARG A N 1
ATOM 895 C CA . ARG A 1 121 ? -21.836 0.439 33.175 1.00 83.62 121 ARG A CA 1
ATOM 896 C C . ARG A 1 121 ? -22.676 -0.170 32.054 1.00 83.62 121 ARG A C 1
ATOM 898 O O . ARG A 1 121 ? -22.191 -0.275 30.930 1.00 83.62 121 ARG A O 1
ATOM 905 N N . GLU A 1 122 ? -23.912 -0.564 32.354 1.00 83.56 122 GLU A N 1
ATOM 906 C CA . GLU A 1 122 ? -24.804 -1.232 31.389 1.00 83.56 122 GLU A CA 1
ATOM 907 C C . GLU A 1 122 ? -25.052 -0.371 30.140 1.00 83.56 122 GLU A C 1
ATOM 909 O O . GLU A 1 122 ? -24.978 -0.873 29.022 1.00 83.56 122 GLU A O 1
ATOM 914 N N . GLU A 1 123 ? -25.205 0.943 30.315 1.00 84.94 123 GLU A N 1
ATOM 915 C CA . GLU A 1 123 ? -25.368 1.913 29.221 1.00 84.94 123 GLU A CA 1
ATOM 916 C C . GLU A 1 123 ? -24.149 1.976 28.282 1.00 84.94 123 GLU A C 1
ATOM 918 O O . GLU A 1 123 ? -24.285 2.204 27.080 1.00 84.94 123 GLU A O 1
ATOM 923 N N . GLY A 1 124 ? -22.945 1.713 28.803 1.00 87.12 124 GLY A N 1
ATOM 924 C CA . GLY A 1 124 ? -21.709 1.731 28.019 1.00 87.12 124 GLY A CA 1
ATOM 925 C C . GLY A 1 124 ? -21.584 0.548 27.059 1.00 87.12 124 GLY A C 1
ATOM 926 O O . GLY A 1 124 ? -20.840 0.628 26.085 1.00 87.12 124 GLY A O 1
ATOM 927 N N . ALA A 1 125 ? -22.328 -0.540 27.289 1.00 86.75 125 ALA A N 1
ATOM 928 C CA . ALA A 1 125 ? -22.229 -1.759 26.494 1.00 86.75 125 ALA A CA 1
ATOM 929 C C . ALA A 1 125 ? -22.608 -1.544 25.024 1.00 86.75 125 ALA A C 1
ATOM 931 O O . ALA A 1 125 ? -21.868 -1.967 24.136 1.00 86.75 125 ALA A O 1
ATOM 932 N N . SER A 1 126 ? -23.744 -0.894 24.768 1.00 91.00 126 SER A N 1
ATOM 933 C CA . SER A 1 126 ? -24.224 -0.640 23.405 1.00 91.00 126 SER A CA 1
ATOM 934 C C . SER A 1 126 ? -23.345 0.382 22.689 1.00 91.00 126 SER A C 1
ATOM 936 O O . SER A 1 126 ? -23.012 0.199 21.521 1.00 91.00 126 SER A O 1
ATOM 938 N N . VAL A 1 127 ? -22.897 1.417 23.408 1.00 93.81 127 VAL A N 1
ATOM 939 C CA . VAL A 1 127 ? -22.014 2.456 22.860 1.00 93.81 127 VAL A CA 1
ATOM 940 C C . VAL A 1 127 ? -20.669 1.864 22.432 1.00 93.81 127 VAL A C 1
ATOM 942 O O . VAL A 1 127 ? -20.194 2.175 21.343 1.00 93.81 127 VAL A O 1
ATOM 945 N N . SER A 1 128 ? -20.087 0.952 23.220 1.00 93.88 128 SER A N 1
ATOM 946 C CA . SER A 1 128 ? -18.846 0.257 22.852 1.00 93.88 128 SER A CA 1
ATOM 947 C C . SER A 1 128 ? -18.960 -0.507 21.530 1.00 93.88 128 SER A C 1
ATOM 949 O O . SER A 1 128 ? -18.038 -0.449 20.722 1.00 93.88 128 SER A O 1
ATOM 951 N N . TRP A 1 129 ? -20.072 -1.213 21.292 1.00 94.19 129 TRP A N 1
ATOM 952 C CA . TRP A 1 129 ? -20.293 -1.948 20.039 1.00 94.19 129 TRP A CA 1
ATOM 953 C C . TRP A 1 129 ? -20.398 -1.020 18.833 1.00 94.19 129 TRP A C 1
ATOM 955 O O . TRP A 1 129 ? -19.780 -1.284 17.804 1.00 94.19 129 TRP A O 1
ATOM 965 N N . VAL A 1 130 ? -21.159 0.069 18.968 1.00 95.88 130 VAL A N 1
ATOM 966 C CA . VAL A 1 130 ? -21.342 1.047 17.890 1.00 95.88 130 VAL A CA 1
ATOM 967 C C . VAL A 1 130 ? -20.016 1.718 17.543 1.00 95.88 130 VAL A C 1
ATOM 969 O O . VAL A 1 130 ? -19.677 1.808 16.367 1.00 95.88 130 VAL A O 1
ATOM 972 N N . LEU A 1 131 ? -19.237 2.135 18.547 1.00 96.38 131 LEU A N 1
ATOM 973 C CA . LEU A 1 131 ? -17.932 2.760 18.325 1.00 96.38 131 LEU A CA 1
ATOM 974 C C . LEU A 1 131 ? -16.938 1.799 17.668 1.00 96.38 131 LEU A C 1
ATOM 976 O O . LEU A 1 131 ? -16.325 2.170 16.672 1.00 96.38 131 LEU A O 1
ATOM 980 N N . LEU A 1 132 ? -16.817 0.567 18.179 1.00 95.69 132 LEU A N 1
ATOM 981 C CA . LEU A 1 132 ? -15.940 -0.454 17.594 1.00 95.69 132 LEU A CA 1
ATOM 982 C C . LEU A 1 132 ? -16.312 -0.728 16.128 1.00 95.69 132 LEU A C 1
ATOM 984 O O . LEU A 1 132 ? -15.450 -0.745 15.256 1.00 95.69 132 LEU A O 1
ATOM 988 N N . GLY A 1 133 ? -17.607 -0.893 15.842 1.00 95.25 133 GLY A N 1
ATOM 989 C CA . GLY A 1 133 ? -18.091 -1.121 14.481 1.00 95.25 133 GLY A CA 1
ATOM 990 C C . GLY A 1 133 ? -17.839 0.063 13.545 1.00 95.25 133 GLY A C 1
ATOM 991 O O . GLY A 1 133 ? -17.455 -0.143 12.397 1.00 95.25 133 GLY A O 1
ATOM 992 N N . LEU A 1 134 ? -18.019 1.297 14.025 1.00 97.38 134 LEU A N 1
ATOM 993 C CA . LEU A 1 134 ? -17.806 2.509 13.231 1.00 97.38 134 LEU A CA 1
ATOM 994 C C . LEU A 1 134 ? -16.328 2.705 12.881 1.00 97.38 134 LEU A C 1
ATOM 996 O O . LEU A 1 134 ? -16.019 3.027 11.735 1.00 97.38 134 LEU A O 1
ATOM 1000 N N . ILE A 1 135 ? -15.423 2.470 13.836 1.00 96.25 135 ILE A N 1
ATOM 1001 C CA . ILE A 1 135 ? -13.974 2.529 13.598 1.00 96.25 135 ILE A CA 1
ATOM 1002 C C . ILE A 1 135 ? -13.581 1.492 12.537 1.00 96.25 135 ILE A C 1
ATOM 1004 O O . ILE A 1 135 ? -13.003 1.858 11.511 1.00 96.25 135 ILE A O 1
ATOM 1008 N N . ALA A 1 136 ? -13.987 0.232 12.716 1.00 95.31 136 ALA A N 1
ATOM 1009 C CA . ALA A 1 136 ? -13.701 -0.840 11.764 1.00 95.31 136 ALA A CA 1
ATOM 1010 C C . ALA A 1 136 ? -14.253 -0.539 10.361 1.00 95.31 136 ALA A C 1
ATOM 1012 O O . ALA A 1 136 ? -13.564 -0.731 9.356 1.00 95.31 136 ALA A O 1
ATOM 1013 N N . MET A 1 137 ? -15.484 -0.024 10.280 1.00 96.44 137 MET A N 1
ATOM 1014 C CA . MET A 1 137 ? -16.132 0.351 9.021 1.00 96.44 137 MET A CA 1
ATOM 1015 C C . MET A 1 137 ? -15.408 1.494 8.300 1.00 96.44 137 MET A C 1
ATOM 1017 O O . MET A 1 137 ? -15.434 1.545 7.072 1.00 96.44 137 MET A O 1
ATOM 1021 N N . LEU A 1 138 ? -14.762 2.399 9.033 1.00 95.06 138 LEU A N 1
ATOM 1022 C CA . LEU A 1 138 ? -14.022 3.514 8.449 1.00 95.06 138 LEU A CA 1
ATOM 1023 C C . LEU A 1 138 ? -12.632 3.086 7.955 1.00 95.06 138 LEU A C 1
ATOM 1025 O O . LEU A 1 138 ? -12.211 3.495 6.874 1.00 95.06 138 LEU A O 1
ATOM 1029 N N . VAL A 1 139 ? -11.926 2.255 8.727 1.00 94.50 139 VAL A N 1
ATOM 1030 C CA . VAL A 1 139 ? -10.536 1.865 8.436 1.00 94.50 139 VAL A CA 1
ATOM 1031 C C . VAL A 1 139 ? -10.462 0.755 7.388 1.00 94.50 139 VAL A C 1
ATOM 1033 O O . VAL A 1 139 ? -9.736 0.879 6.398 1.00 94.50 139 VAL A O 1
ATOM 1036 N N . LEU A 1 140 ? -11.200 -0.341 7.585 1.00 94.00 140 LEU A N 1
ATOM 1037 C CA . LEU A 1 140 ? -10.962 -1.585 6.848 1.00 94.00 140 LEU A CA 1
ATOM 1038 C C . LEU A 1 140 ? -11.291 -1.488 5.349 1.00 94.00 140 LEU A C 1
ATOM 1040 O O . LEU A 1 140 ? -10.439 -1.876 4.547 1.00 94.00 140 LEU A O 1
ATOM 1044 N N . PRO A 1 141 ? -12.457 -0.966 4.912 1.00 95.81 141 PRO A N 1
ATOM 1045 C CA . PRO A 1 141 ? -12.813 -0.973 3.492 1.00 95.81 141 PRO A CA 1
ATOM 1046 C C . PRO A 1 141 ? -11.881 -0.110 2.638 1.00 95.81 141 PRO A C 1
ATOM 1048 O O . PRO A 1 141 ? -11.510 -0.506 1.531 1.00 95.81 141 PRO A O 1
ATOM 1051 N N . LEU A 1 142 ? -11.481 1.057 3.155 1.00 92.44 142 LEU A N 1
ATOM 1052 C CA . LEU A 1 142 ? -10.586 1.969 2.447 1.00 92.44 142 LEU A CA 1
ATOM 1053 C C . LEU A 1 142 ? -9.202 1.339 2.260 1.00 92.44 142 LEU A C 1
ATOM 1055 O O . LEU A 1 142 ? -8.686 1.308 1.143 1.00 92.44 142 LEU A O 1
ATOM 1059 N N . GLN A 1 143 ? -8.631 0.786 3.332 1.00 93.69 143 GLN A N 1
ATOM 1060 C CA . GLN A 1 143 ? -7.304 0.175 3.282 1.00 93.69 143 GLN A CA 1
ATOM 1061 C C . GLN A 1 143 ? -7.295 -1.125 2.476 1.00 93.69 143 GLN A C 1
ATOM 1063 O O . GLN A 1 143 ? -6.368 -1.356 1.705 1.00 93.69 143 GLN A O 1
ATOM 1068 N N . ALA A 1 144 ? -8.355 -1.936 2.547 1.00 92.81 144 ALA A N 1
ATOM 1069 C CA . ALA A 1 144 ? -8.494 -3.114 1.694 1.00 92.81 144 ALA A CA 1
ATOM 1070 C C . ALA A 1 144 ? -8.505 -2.732 0.205 1.00 92.81 144 ALA A C 1
ATOM 1072 O O . ALA A 1 144 ? -7.790 -3.336 -0.596 1.00 92.81 144 ALA A O 1
ATOM 1073 N N . ARG A 1 145 ? -9.265 -1.693 -0.171 1.00 95.12 145 ARG A N 1
ATOM 1074 C CA . ARG A 1 145 ? -9.300 -1.186 -1.551 1.00 95.12 145 ARG A CA 1
ATOM 1075 C C . ARG A 1 145 ? -7.916 -0.734 -2.026 1.00 95.12 145 ARG A C 1
ATOM 1077 O O . ARG A 1 145 ? -7.499 -1.140 -3.110 1.00 95.12 145 ARG A O 1
ATOM 1084 N N . LEU A 1 146 ? -7.213 0.072 -1.229 1.00 93.56 146 LEU A N 1
ATOM 1085 C CA . LEU A 1 146 ? -5.861 0.542 -1.558 1.00 93.56 146 LEU A CA 1
ATOM 1086 C C . LEU A 1 146 ? -4.856 -0.616 -1.635 1.00 93.56 146 LEU A C 1
ATOM 1088 O O . LEU A 1 146 ? -4.029 -0.647 -2.542 1.00 93.56 146 LEU A O 1
ATOM 1092 N N . GLY A 1 147 ? -4.972 -1.612 -0.756 1.00 92.12 147 GLY A N 1
ATOM 1093 C CA . GLY A 1 147 ? -4.155 -2.826 -0.790 1.00 92.12 147 GLY A CA 1
ATOM 1094 C C . GLY A 1 147 ? -4.320 -3.622 -2.078 1.00 92.12 147 GLY A C 1
ATOM 1095 O O . GLY A 1 147 ? -3.334 -3.991 -2.713 1.00 92.12 147 GLY A O 1
ATOM 1096 N N . PHE A 1 148 ? -5.561 -3.845 -2.516 1.00 94.25 148 PHE A N 1
ATOM 1097 C CA . PHE A 1 148 ? -5.809 -4.514 -3.795 1.00 94.25 148 PHE A CA 1
ATOM 1098 C C . PHE A 1 148 ? -5.258 -3.719 -4.979 1.00 94.25 148 PHE A C 1
ATOM 1100 O O . PHE A 1 148 ? -4.706 -4.310 -5.907 1.00 94.25 148 PHE A O 1
ATOM 1107 N N . GLN A 1 149 ? -5.374 -2.391 -4.948 1.00 95.31 149 GLN A N 1
ATOM 1108 C CA . GLN A 1 149 ? -4.797 -1.531 -5.976 1.00 95.31 149 GLN A CA 1
ATOM 1109 C C . GLN A 1 149 ? -3.266 -1.626 -5.998 1.00 95.31 149 GLN A C 1
ATOM 1111 O O . GLN A 1 149 ? -2.694 -1.794 -7.072 1.00 95.31 149 GLN A O 1
ATOM 1116 N N . LEU A 1 150 ? -2.607 -1.612 -4.834 1.00 93.81 150 LEU A N 1
ATOM 1117 C CA . LEU A 1 150 ? -1.159 -1.801 -4.715 1.00 93.81 150 LEU A CA 1
ATOM 1118 C C . LEU A 1 150 ? -0.708 -3.140 -5.317 1.00 93.81 150 LEU A C 1
ATOM 1120 O O . LEU A 1 150 ? 0.252 -3.167 -6.083 1.00 93.81 150 LEU A O 1
ATOM 1124 N N . LEU A 1 151 ? -1.413 -4.239 -5.030 1.00 94.38 151 LEU A N 1
ATOM 1125 C CA . LEU A 1 151 ? -1.084 -5.554 -5.595 1.00 94.38 151 LEU A CA 1
ATOM 1126 C C . LEU A 1 151 ? -1.193 -5.574 -7.126 1.00 94.38 151 LEU A C 1
ATOM 1128 O O . LEU A 1 151 ? -0.316 -6.123 -7.793 1.00 94.38 151 LEU A O 1
ATOM 1132 N N . ARG A 1 152 ? -2.235 -4.951 -7.692 1.00 96.94 152 ARG A N 1
ATOM 1133 C CA . ARG A 1 152 ? -2.396 -4.833 -9.152 1.00 96.94 152 ARG A CA 1
ATOM 1134 C C . ARG A 1 152 ? -1.303 -3.977 -9.779 1.00 96.94 152 ARG A C 1
ATOM 1136 O O . ARG A 1 152 ? -0.749 -4.366 -10.800 1.00 96.94 152 ARG A O 1
ATOM 1143 N N . LEU A 1 153 ? -0.963 -2.850 -9.150 1.00 96.31 153 LEU A N 1
ATOM 1144 C CA . LEU A 1 153 ? 0.135 -1.994 -9.596 1.00 96.31 153 LEU A CA 1
ATOM 1145 C C . LEU A 1 153 ? 1.455 -2.770 -9.609 1.00 96.31 153 LEU A C 1
ATOM 1147 O O . LEU A 1 153 ? 2.149 -2.758 -10.617 1.00 96.31 153 LEU A O 1
ATOM 1151 N N . GLN A 1 154 ? 1.775 -3.503 -8.540 1.00 95.44 154 GLN A N 1
ATOM 1152 C CA . GLN A 1 154 ? 2.990 -4.319 -8.471 1.00 95.44 154 GLN A CA 1
ATOM 1153 C C . GLN A 1 154 ? 3.036 -5.410 -9.548 1.00 95.44 154 GLN A C 1
ATOM 1155 O O . GLN A 1 154 ? 4.098 -5.641 -10.128 1.00 95.44 154 GLN A O 1
ATOM 1160 N N . ASP A 1 155 ? 1.913 -6.079 -9.823 1.00 97.06 155 ASP A N 1
ATOM 1161 C CA . ASP A 1 155 ? 1.837 -7.064 -10.908 1.00 97.06 155 ASP A CA 1
ATOM 1162 C C . ASP A 1 155 ? 2.078 -6.409 -12.277 1.00 97.06 155 ASP A C 1
ATOM 1164 O O . ASP A 1 155 ? 2.883 -6.899 -13.068 1.00 97.06 155 ASP A O 1
ATOM 1168 N N . GLU A 1 156 ? 1.458 -5.254 -12.528 1.00 98.00 156 GLU A N 1
ATOM 1169 C CA . GLU A 1 156 ? 1.627 -4.505 -13.774 1.00 98.00 156 GLU A CA 1
ATOM 1170 C C . GLU A 1 156 ? 3.073 -4.015 -13.956 1.00 98.00 156 GLU A C 1
ATOM 1172 O O . GLU A 1 156 ? 3.635 -4.168 -15.038 1.00 98.00 156 GLU A O 1
ATOM 1177 N N . VAL A 1 157 ? 3.739 -3.517 -12.902 1.00 97.25 157 VAL A N 1
ATOM 1178 C CA . VAL A 1 157 ? 5.165 -3.134 -12.984 1.00 97.25 157 VAL A CA 1
ATOM 1179 C C . VAL A 1 157 ? 6.021 -4.323 -13.385 1.00 97.25 157 VAL A C 1
ATOM 1181 O O . VAL A 1 157 ? 6.880 -4.184 -14.252 1.00 97.25 157 VAL A O 1
ATOM 1184 N N . ARG A 1 158 ? 5.814 -5.500 -12.779 1.00 97.25 158 ARG A N 1
ATOM 1185 C CA . ARG A 1 158 ? 6.599 -6.701 -13.114 1.00 97.25 158 ARG A CA 1
ATOM 1186 C C . ARG A 1 158 ? 6.464 -7.046 -14.595 1.00 97.25 158 ARG A C 1
ATOM 1188 O O . ARG A 1 158 ? 7.461 -7.386 -15.228 1.00 97.25 158 ARG A O 1
ATOM 1195 N N . ARG A 1 159 ? 5.261 -6.897 -15.156 1.00 98.00 159 ARG A N 1
ATOM 1196 C CA . ARG A 1 159 ? 4.992 -7.096 -16.588 1.00 98.00 159 ARG A CA 1
ATOM 1197 C C . ARG A 1 159 ? 5.652 -6.028 -17.457 1.00 98.00 159 ARG A C 1
ATOM 1199 O O . ARG A 1 159 ? 6.268 -6.385 -18.454 1.00 98.00 159 ARG A O 1
ATOM 1206 N N . ILE A 1 160 ? 5.601 -4.751 -17.071 1.00 97.69 160 ILE A N 1
ATOM 1207 C CA . ILE A 1 160 ? 6.297 -3.653 -17.769 1.00 97.69 160 ILE A CA 1
ATOM 1208 C C . ILE A 1 160 ? 7.812 -3.889 -17.785 1.00 97.69 160 ILE A C 1
ATOM 1210 O O . ILE A 1 160 ? 8.469 -3.683 -18.809 1.00 97.69 160 ILE A O 1
ATOM 1214 N N . VAL A 1 161 ? 8.376 -4.327 -16.658 1.00 97.44 161 VAL A N 1
ATOM 1215 C CA . VAL A 1 161 ? 9.800 -4.652 -16.525 1.00 97.44 161 VAL A CA 1
ATOM 1216 C C . VAL A 1 161 ? 10.161 -5.810 -17.450 1.00 97.44 161 VAL A C 1
ATOM 1218 O O . VAL A 1 161 ? 11.076 -5.662 -18.257 1.00 97.44 161 VAL A O 1
ATOM 1221 N N . ALA A 1 162 ? 9.415 -6.918 -17.399 1.00 97.88 162 ALA A N 1
ATOM 1222 C CA . ALA A 1 162 ? 9.620 -8.063 -18.287 1.00 97.88 162 ALA A CA 1
ATOM 1223 C C . ALA A 1 162 ? 9.516 -7.661 -19.768 1.00 97.88 162 ALA A C 1
ATOM 1225 O O . ALA A 1 162 ? 10.440 -7.907 -20.538 1.00 97.88 162 ALA A O 1
ATOM 1226 N N . TYR A 1 163 ? 8.460 -6.929 -20.139 1.00 97.88 163 TYR A N 1
ATOM 1227 C CA . TYR A 1 163 ? 8.267 -6.390 -21.486 1.00 97.88 163 TYR A CA 1
ATOM 1228 C C . TYR A 1 163 ? 9.452 -5.537 -21.950 1.00 97.88 163 TYR A C 1
ATOM 1230 O O . TYR A 1 163 ? 9.901 -5.674 -23.086 1.00 97.88 163 TYR A O 1
ATOM 1238 N N . SER A 1 164 ? 9.976 -4.668 -21.084 1.00 96.94 164 SER A N 1
ATOM 1239 C CA . SER A 1 164 ? 11.098 -3.789 -21.425 1.00 96.94 164 SER A CA 1
ATOM 1240 C C . SER A 1 164 ? 12.369 -4.590 -21.724 1.00 96.94 164 SER A C 1
ATOM 1242 O O . SER A 1 164 ? 13.073 -4.278 -22.686 1.00 96.94 164 SER A O 1
ATOM 1244 N N . TYR A 1 165 ? 12.644 -5.649 -20.957 1.00 97.06 165 TYR A N 1
ATOM 1245 C CA . TYR A 1 165 ? 13.767 -6.552 -21.229 1.00 97.06 165 TYR A CA 1
ATOM 1246 C C . TYR A 1 165 ? 13.550 -7.391 -22.493 1.00 97.06 165 TYR A C 1
ATOM 1248 O O . TYR A 1 165 ? 14.453 -7.469 -23.324 1.00 97.06 165 TYR A O 1
ATOM 1256 N N . ASP A 1 166 ? 12.354 -7.942 -22.698 1.00 97.94 166 ASP A N 1
ATOM 1257 C CA . ASP A 1 166 ? 12.015 -8.701 -23.909 1.00 97.94 166 ASP A CA 1
ATOM 1258 C C . ASP A 1 166 ? 12.086 -7.835 -25.172 1.00 97.94 166 ASP A C 1
ATOM 1260 O O . ASP A 1 166 ? 12.450 -8.299 -26.255 1.00 97.94 166 ASP A O 1
ATOM 1264 N N . TYR A 1 167 ? 11.716 -6.559 -25.062 1.00 96.88 167 TYR A N 1
ATOM 1265 C CA . TYR A 1 167 ? 11.874 -5.587 -26.135 1.00 96.88 167 TYR A CA 1
ATOM 1266 C C . TYR A 1 167 ? 13.361 -5.365 -26.431 1.00 96.88 167 TYR A C 1
ATOM 1268 O O . TYR A 1 167 ? 13.771 -5.537 -27.576 1.00 96.88 167 TYR A O 1
ATOM 1276 N N . LYS A 1 168 ? 14.181 -5.111 -25.401 1.00 95.06 168 LYS A N 1
ATOM 1277 C CA . LYS A 1 168 ? 15.634 -4.933 -25.545 1.00 95.06 168 LYS A CA 1
ATOM 1278 C C . LYS A 1 168 ? 16.326 -6.134 -26.184 1.00 95.06 168 LYS A C 1
ATOM 1280 O O . LYS A 1 168 ? 17.187 -5.942 -27.035 1.00 95.06 168 LYS A O 1
ATOM 1285 N N . LEU A 1 169 ? 15.944 -7.360 -25.827 1.00 97.06 169 LEU A N 1
ATOM 1286 C CA . LEU A 1 169 ? 16.503 -8.571 -26.441 1.00 97.06 169 LEU A CA 1
ATOM 1287 C C . LEU A 1 169 ? 16.256 -8.637 -27.957 1.00 97.06 169 LEU A C 1
ATOM 1289 O O . LEU A 1 169 ? 17.064 -9.213 -28.679 1.00 97.06 169 LEU A O 1
ATOM 1293 N N . ARG A 1 170 ? 15.155 -8.052 -28.443 1.00 97.44 170 ARG A N 1
ATOM 1294 C CA . ARG A 1 170 ? 14.761 -8.086 -29.860 1.00 97.44 170 ARG A CA 1
ATOM 1295 C C . ARG A 1 170 ? 15.266 -6.889 -30.662 1.00 97.44 170 ARG A C 1
ATOM 1297 O O . ARG A 1 170 ? 15.634 -7.056 -31.818 1.00 97.44 170 ARG A O 1
ATOM 1304 N N . SER A 1 171 ? 15.250 -5.694 -30.078 1.00 95.44 171 SER A N 1
ATOM 1305 C CA . SER A 1 171 ? 15.590 -4.435 -30.759 1.00 95.44 171 SER A CA 1
ATOM 1306 C C . SER A 1 171 ? 17.011 -3.939 -30.469 1.00 95.44 171 SER A C 1
ATOM 1308 O O . SER A 1 171 ? 17.493 -3.039 -31.152 1.00 95.44 171 SER A O 1
ATOM 1310 N N . GLY A 1 172 ? 17.669 -4.484 -29.443 1.00 94.50 172 GLY A N 1
ATOM 1311 C CA . GLY A 1 172 ? 18.949 -4.006 -28.922 1.00 94.50 172 GLY A CA 1
ATOM 1312 C C . GLY A 1 172 ? 18.843 -2.819 -27.957 1.00 94.50 172 GLY A C 1
ATOM 1313 O O . GLY A 1 172 ? 19.842 -2.468 -27.335 1.00 94.50 172 GLY A O 1
ATOM 1314 N N . THR A 1 173 ? 17.664 -2.210 -27.783 1.00 93.88 173 THR A N 1
ATOM 1315 C CA . THR A 1 173 ? 17.461 -1.025 -26.928 1.00 93.88 173 THR A CA 1
ATOM 1316 C C . THR A 1 173 ? 16.174 -1.126 -26.113 1.00 93.88 173 THR A C 1
ATOM 1318 O O . THR A 1 173 ? 15.225 -1.795 -26.509 1.00 93.88 173 THR A O 1
ATOM 1321 N N . PHE A 1 174 ? 16.104 -0.461 -24.957 1.00 94.81 174 PHE A N 1
ATOM 1322 C CA . PHE A 1 174 ? 14.846 -0.361 -24.206 1.00 94.81 174 PHE A CA 1
ATOM 1323 C C . PHE A 1 174 ? 13.794 0.463 -24.971 1.00 94.81 174 PHE A C 1
ATOM 1325 O O . PHE A 1 174 ? 14.162 1.367 -25.726 1.00 94.81 174 PHE A O 1
ATOM 1332 N N . PRO A 1 175 ? 12.488 0.185 -24.787 1.00 94.75 175 PRO A N 1
ATOM 1333 C CA . PRO A 1 175 ? 11.452 0.935 -25.482 1.00 94.75 175 PRO A CA 1
ATOM 1334 C C . PRO A 1 175 ? 11.461 2.405 -25.041 1.00 94.75 175 PRO A C 1
ATOM 1336 O O . PRO A 1 175 ? 11.720 2.717 -23.882 1.00 94.75 175 PRO A O 1
ATOM 1339 N N . LEU A 1 176 ? 11.171 3.324 -25.967 1.00 92.69 176 LEU A N 1
ATOM 1340 C CA . LEU A 1 176 ? 11.108 4.763 -25.661 1.00 92.69 176 LEU A CA 1
ATOM 1341 C C . LEU A 1 176 ? 9.907 5.097 -24.763 1.00 92.69 176 LEU A C 1
ATOM 1343 O O . LEU A 1 176 ? 9.950 6.022 -23.959 1.00 92.69 176 LEU A O 1
ATOM 1347 N N . ASN A 1 177 ? 8.809 4.359 -24.930 1.00 94.62 177 ASN A N 1
ATOM 1348 C CA . ASN A 1 177 ? 7.560 4.541 -24.203 1.00 94.62 177 ASN A CA 1
ATOM 1349 C C . ASN A 1 177 ? 6.755 3.231 -24.160 1.00 94.62 177 ASN A C 1
ATOM 1351 O O . ASN A 1 177 ? 7.080 2.253 -24.831 1.00 94.62 177 ASN A O 1
ATOM 1355 N N . LEU A 1 178 ? 5.672 3.231 -23.380 1.00 95.94 178 LEU A N 1
ATOM 1356 C CA . LEU A 1 178 ? 4.768 2.087 -23.207 1.00 95.94 178 LEU A CA 1
ATOM 1357 C C . LEU A 1 178 ? 3.520 2.168 -24.102 1.00 95.94 178 LEU A C 1
ATOM 1359 O O . LEU A 1 178 ? 2.439 1.749 -23.688 1.00 95.94 178 LEU A O 1
ATOM 1363 N N . ARG A 1 179 ? 3.616 2.759 -25.303 1.00 95.81 179 ARG A N 1
ATOM 1364 C CA . ARG A 1 179 ? 2.453 2.892 -26.199 1.00 95.81 179 ARG A CA 1
ATOM 1365 C C . ARG A 1 179 ? 1.946 1.536 -26.692 1.00 95.81 179 ARG A C 1
ATOM 1367 O O . ARG A 1 179 ? 0.737 1.334 -26.703 1.00 95.81 179 ARG A O 1
ATOM 1374 N N . ASP A 1 180 ? 2.867 0.639 -27.033 1.00 96.19 180 ASP A N 1
ATOM 1375 C CA . ASP A 1 180 ? 2.565 -0.692 -27.580 1.00 96.19 180 ASP A CA 1
ATOM 1376 C C . ASP A 1 180 ? 2.553 -1.793 -26.504 1.00 96.19 180 ASP A C 1
ATOM 1378 O O . ASP A 1 180 ? 2.403 -2.976 -26.803 1.00 96.19 180 ASP A O 1
ATOM 1382 N N . TYR A 1 181 ? 2.715 -1.410 -25.234 1.00 97.50 181 TYR A N 1
ATOM 1383 C CA . TYR A 1 181 ? 2.664 -2.338 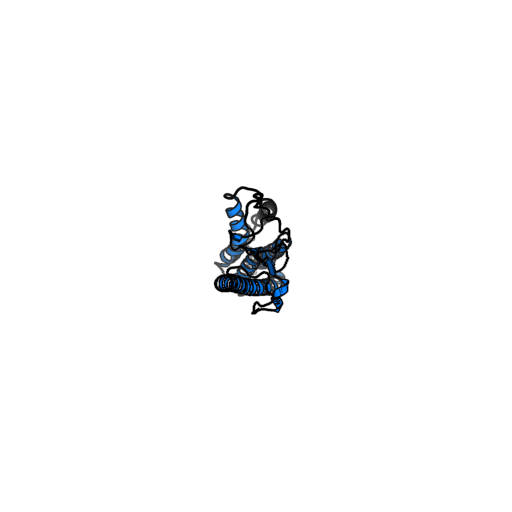-24.113 1.00 97.50 181 TYR A CA 1
ATOM 1384 C C . TYR A 1 181 ? 1.206 -2.779 -23.843 1.00 97.50 181 TYR A C 1
ATOM 1386 O O . TYR A 1 181 ? 0.331 -1.921 -23.672 1.00 97.50 181 TYR A O 1
ATOM 1394 N N . PRO A 1 182 ? 0.918 -4.095 -23.789 1.00 97.50 182 PRO A N 1
ATOM 1395 C CA . PRO A 1 182 ? -0.429 -4.611 -23.565 1.00 97.50 182 PRO A CA 1
ATOM 1396 C C . PRO A 1 182 ? -0.807 -4.554 -22.077 1.00 97.50 182 PRO A C 1
ATOM 1398 O O . PRO A 1 182 ? -0.548 -5.487 -21.318 1.00 97.50 182 PRO A O 1
ATOM 1401 N N . TRP A 1 183 ? -1.438 -3.453 -21.669 1.00 98.00 183 TRP A N 1
ATOM 1402 C CA . TRP A 1 183 ? -1.891 -3.236 -20.291 1.00 98.00 183 TRP A CA 1
ATOM 1403 C C . TRP A 1 183 ? -2.872 -4.317 -19.824 1.00 98.00 183 TRP A C 1
ATOM 1405 O O . TRP A 1 183 ? -3.893 -4.546 -20.475 1.00 98.00 183 TRP A O 1
ATOM 1415 N N . THR A 1 184 ? -2.601 -4.934 -18.668 1.00 98.19 184 THR A N 1
ATOM 1416 C CA . THR A 1 184 ? -3.556 -5.865 -18.033 1.00 98.19 184 THR A CA 1
ATOM 1417 C C . THR A 1 184 ? -4.605 -5.094 -17.231 1.00 98.19 184 THR A C 1
ATOM 1419 O O . THR A 1 184 ? -5.788 -5.425 -17.291 1.00 98.19 184 THR A O 1
ATOM 1422 N N . TYR A 1 185 ? -4.185 -4.026 -16.543 1.00 97.75 185 TYR A N 1
ATOM 1423 C CA . TYR A 1 185 ? -5.056 -3.112 -15.794 1.00 97.75 185 TYR A CA 1
ATOM 1424 C C . TYR A 1 185 ? -5.034 -1.696 -16.407 1.00 97.75 185 TYR A C 1
ATOM 1426 O O . TYR A 1 185 ? -4.311 -0.818 -15.922 1.00 97.75 185 TYR A O 1
ATOM 1434 N N . PRO A 1 186 ? -5.782 -1.438 -17.499 1.00 97.50 186 PRO A N 1
ATOM 1435 C CA . PRO A 1 186 ? -5.733 -0.159 -18.213 1.00 97.50 186 PRO A CA 1
ATOM 1436 C C . PRO A 1 186 ? -6.185 1.035 -17.361 1.00 97.50 186 PRO A C 1
ATOM 1438 O O . PRO A 1 186 ? -5.710 2.151 -17.572 1.00 97.50 186 PRO A O 1
ATOM 1441 N N . GLU A 1 187 ? -7.057 0.819 -16.375 1.00 96.75 187 GLU A N 1
ATOM 1442 C CA . GLU A 1 187 ? -7.517 1.844 -15.437 1.00 96.75 187 GLU A CA 1
ATOM 1443 C C . GLU A 1 187 ? -6.397 2.393 -14.544 1.00 96.75 187 GLU A C 1
ATOM 1445 O O . GLU A 1 187 ? -6.506 3.503 -14.033 1.00 96.75 187 GLU A O 1
ATOM 1450 N N . LEU A 1 188 ? -5.303 1.643 -14.380 1.00 95.88 188 LEU A N 1
ATOM 1451 C CA . LEU A 1 188 ? -4.166 2.035 -13.551 1.00 95.88 188 LEU A CA 1
ATOM 1452 C C . LEU A 1 188 ? -3.103 2.809 -14.328 1.00 95.88 188 LEU A C 1
ATOM 1454 O O . LEU A 1 188 ? -2.131 3.259 -13.735 1.00 95.88 188 LEU A O 1
ATOM 1458 N N . ARG A 1 189 ? -3.269 3.014 -15.638 1.00 96.44 189 ARG A N 1
ATOM 1459 C CA . ARG A 1 189 ? -2.249 3.642 -16.488 1.00 96.44 189 ARG A CA 1
ATOM 1460 C C . ARG A 1 189 ? -1.814 5.028 -16.000 1.00 96.44 189 ARG A C 1
ATOM 1462 O O . ARG A 1 189 ? -0.641 5.364 -16.119 1.00 96.44 189 ARG A O 1
ATOM 1469 N N . SER A 1 190 ? -2.730 5.817 -15.439 1.00 96.06 190 SER A N 1
ATOM 1470 C CA . SER A 1 190 ? -2.426 7.149 -14.895 1.00 96.06 190 SER A CA 1
ATOM 1471 C C . SER A 1 190 ? -1.524 7.118 -13.662 1.00 96.06 190 SER A C 1
ATOM 1473 O O . SER A 1 190 ? -0.931 8.134 -13.329 1.00 96.06 190 SER A O 1
ATOM 1475 N N . HIS A 1 191 ? -1.408 5.968 -12.998 1.00 96.00 191 HIS A N 1
ATOM 1476 C CA . HIS A 1 191 ? -0.552 5.783 -11.830 1.00 96.00 191 HIS A CA 1
ATOM 1477 C C . HIS A 1 191 ? 0.904 5.499 -12.197 1.00 96.00 191 HIS A C 1
ATOM 1479 O O . HIS A 1 191 ? 1.732 5.380 -11.299 1.00 96.00 191 HIS A O 1
ATOM 1485 N N . PHE A 1 192 ? 1.221 5.367 -13.488 1.00 96.31 192 PHE A N 1
ATOM 1486 C CA . PHE A 1 192 ? 2.555 5.040 -13.971 1.00 96.31 192 PHE A CA 1
ATOM 1487 C C . PHE A 1 192 ? 3.232 6.231 -14.631 1.00 96.31 192 PHE A C 1
ATOM 1489 O O . PHE A 1 192 ? 2.622 7.003 -15.369 1.00 96.31 192 PHE A O 1
ATOM 1496 N N . SER A 1 193 ? 4.542 6.324 -14.446 1.00 94.62 193 SER A N 1
ATOM 1497 C CA . SER A 1 193 ? 5.406 7.161 -15.275 1.00 94.62 193 SER A CA 1
ATOM 1498 C C . SER A 1 193 ? 6.590 6.328 -15.742 1.00 94.62 193 SER A C 1
ATOM 1500 O O . SER A 1 193 ? 7.303 5.732 -14.937 1.00 94.62 193 SER A O 1
ATOM 1502 N N . TYR A 1 194 ? 6.773 6.255 -17.056 1.00 93.62 194 TYR A N 1
ATOM 1503 C CA . TYR A 1 194 ? 7.822 5.468 -17.690 1.00 93.62 194 TYR A CA 1
ATOM 1504 C C . TYR A 1 194 ? 8.827 6.394 -18.356 1.00 93.62 194 TYR A C 1
ATOM 1506 O O . TYR A 1 194 ? 8.428 7.279 -19.111 1.00 93.62 194 TYR A O 1
ATOM 1514 N N . HIS A 1 195 ? 10.111 6.138 -18.133 1.00 91.38 195 HIS A N 1
ATOM 1515 C CA . HIS A 1 195 ? 11.193 6.838 -18.812 1.00 91.38 195 HIS A CA 1
ATOM 1516 C C . HIS A 1 195 ? 12.066 5.813 -19.533 1.00 91.38 195 HIS A C 1
ATOM 1518 O O . HIS A 1 195 ? 12.711 4.976 -18.897 1.00 91.38 195 HIS A O 1
ATOM 1524 N N . GLY A 1 196 ? 12.042 5.865 -20.865 1.00 87.88 196 GLY A N 1
ATOM 1525 C CA . GLY A 1 196 ? 12.804 4.979 -21.737 1.00 87.88 196 GLY A CA 1
ATOM 1526 C C . GLY A 1 196 ? 14.213 5.487 -22.035 1.00 87.88 196 GLY A C 1
ATOM 1527 O O . GLY A 1 196 ? 14.608 6.590 -21.642 1.00 87.88 196 GLY A O 1
ATOM 1528 N N . SER A 1 197 ? 14.959 4.681 -22.789 1.00 77.94 197 SER A N 1
ATOM 1529 C CA . SER A 1 197 ? 16.252 5.091 -23.345 1.00 77.94 197 SER A CA 1
ATOM 1530 C C . SER A 1 197 ? 16.068 6.302 -24.267 1.00 77.94 197 SER A C 1
ATOM 1532 O O . SER A 1 197 ? 15.100 6.372 -25.009 1.00 77.94 197 SER A O 1
ATOM 1534 N N . GLY A 1 198 ? 16.957 7.293 -24.222 1.00 70.31 198 GLY A N 1
ATOM 1535 C CA . GLY A 1 198 ? 16.943 8.412 -25.177 1.00 70.31 198 GLY A CA 1
ATOM 1536 C C . GLY A 1 198 ? 15.892 9.507 -24.945 1.00 70.31 198 GLY A C 1
ATOM 1537 O O . GLY A 1 198 ? 15.969 10.551 -25.594 1.00 70.31 198 GLY A O 1
ATOM 1538 N N . THR A 1 199 ? 14.964 9.354 -23.995 1.00 64.31 199 THR A N 1
ATOM 1539 C CA . THR A 1 199 ? 14.166 10.491 -23.513 1.00 64.31 199 THR A CA 1
ATOM 1540 C C . THR A 1 199 ? 15.088 11.458 -22.770 1.00 64.31 199 THR A C 1
ATOM 1542 O O . THR A 1 199 ? 15.497 11.211 -21.639 1.00 64.31 199 THR A O 1
ATOM 1545 N N . ALA A 1 200 ? 15.447 12.564 -23.426 1.00 56.53 200 ALA A N 1
ATOM 1546 C CA . ALA A 1 200 ? 16.274 13.638 -22.871 1.00 56.53 200 ALA A CA 1
ATOM 1547 C C . ALA A 1 200 ? 15.543 14.481 -21.811 1.00 56.53 200 ALA A C 1
ATOM 1549 O O . ALA A 1 200 ? 16.013 15.568 -21.465 1.00 56.53 200 ALA A O 1
ATOM 1550 N N . ASP A 1 201 ? 14.413 13.996 -21.290 1.00 55.88 201 ASP A N 1
ATOM 1551 C CA . ASP A 1 201 ? 13.787 14.631 -20.148 1.00 55.88 201 ASP A CA 1
ATOM 1552 C C . ASP A 1 201 ? 14.786 14.625 -18.997 1.00 55.88 201 ASP A C 1
ATOM 1554 O O . ASP A 1 201 ? 15.380 13.602 -18.637 1.00 55.88 201 ASP A O 1
ATOM 1558 N N . LYS A 1 202 ? 15.027 15.824 -18.463 1.00 51.84 202 LYS A N 1
ATOM 1559 C CA . LYS A 1 202 ? 15.840 16.077 -17.276 1.00 51.84 202 LYS A CA 1
ATOM 1560 C C . LYS A 1 202 ? 15.128 15.504 -16.047 1.00 51.84 202 LYS A C 1
ATOM 1562 O O . LYS A 1 202 ? 14.829 16.232 -15.107 1.00 51.84 202 LYS A O 1
ATOM 1567 N N . PHE A 1 203 ? 14.888 14.197 -16.018 1.00 55.34 203 PHE A N 1
ATOM 1568 C CA . PHE A 1 203 ? 14.815 13.509 -14.745 1.00 55.34 203 PHE A CA 1
ATOM 1569 C C . PHE A 1 203 ? 16.238 13.529 -14.194 1.00 55.34 203 PHE A C 1
ATOM 1571 O O . PHE A 1 203 ? 17.084 12.689 -14.514 1.00 55.34 203 PHE A O 1
ATOM 1578 N N . THR A 1 204 ? 16.543 14.609 -13.474 1.00 52.06 204 THR A N 1
ATOM 1579 C CA . THR A 1 204 ? 17.714 14.703 -12.619 1.00 52.06 204 THR A CA 1
ATOM 1580 C C . THR A 1 204 ? 17.521 13.611 -11.588 1.00 52.06 204 THR A C 1
ATOM 1582 O O . THR A 1 204 ? 16.832 13.810 -10.598 1.00 52.06 204 THR A O 1
ATOM 1585 N N . TYR A 1 205 ? 18.054 12.420 -11.856 1.00 53.12 205 TYR A N 1
ATOM 1586 C CA . TYR A 1 205 ? 18.234 11.441 -10.802 1.00 53.12 205 TYR A CA 1
ATOM 1587 C C . TYR A 1 205 ? 19.036 12.162 -9.714 1.00 53.12 205 TYR A C 1
ATOM 1589 O O . TYR A 1 205 ? 20.165 12.568 -10.012 1.00 53.12 205 TYR A O 1
ATOM 1597 N N . PRO A 1 206 ? 18.518 12.312 -8.483 1.00 52.66 206 PRO A N 1
ATOM 1598 C CA . PRO A 1 206 ? 19.232 13.016 -7.414 1.00 52.66 206 PRO A CA 1
ATOM 1599 C C . PRO A 1 206 ? 20.537 12.310 -6.991 1.00 52.66 206 PRO A C 1
ATOM 1601 O O . PRO A 1 206 ? 21.219 12.738 -6.073 1.00 52.66 206 PRO A O 1
ATOM 1604 N N . PHE A 1 207 ? 20.912 11.225 -7.677 1.00 53.88 207 PHE A N 1
ATOM 1605 C CA . PHE A 1 207 ? 22.021 10.344 -7.337 1.00 53.88 207 PHE A CA 1
ATOM 1606 C C . PHE A 1 207 ? 23.071 10.194 -8.440 1.00 53.88 207 PHE A C 1
ATOM 1608 O O . PHE A 1 207 ? 23.920 9.307 -8.345 1.00 53.88 207 PHE A O 1
ATOM 1615 N N . THR A 1 208 ? 23.019 10.985 -9.513 1.00 51.03 208 THR A N 1
ATOM 1616 C CA . THR A 1 208 ? 24.056 10.930 -10.552 1.00 51.03 208 THR A CA 1
ATOM 1617 C C . THR A 1 208 ? 24.545 12.322 -10.913 1.00 51.03 208 THR A C 1
ATOM 1619 O O . THR A 1 208 ? 24.239 12.833 -11.986 1.00 51.03 208 THR A O 1
ATOM 1622 N N . ASP A 1 209 ? 25.412 12.870 -10.065 1.00 56.50 209 ASP A N 1
ATOM 1623 C CA . ASP A 1 209 ? 26.285 14.007 -10.397 1.00 56.50 209 ASP A CA 1
ATOM 1624 C C . ASP A 1 209 ? 27.391 13.624 -11.398 1.00 56.50 209 ASP A C 1
ATOM 1626 O O . ASP A 1 209 ? 28.322 14.387 -11.642 1.00 56.50 209 ASP A O 1
ATOM 1630 N N . ASN A 1 210 ? 27.323 12.424 -11.986 1.00 51.72 210 ASN A N 1
ATOM 1631 C CA . ASN A 1 210 ? 28.310 11.946 -12.937 1.00 51.72 210 ASN A CA 1
ATOM 1632 C C . ASN A 1 210 ? 27.811 12.133 -14.388 1.00 51.72 210 ASN A C 1
ATOM 1634 O O . ASN A 1 210 ? 27.003 11.330 -14.866 1.00 51.72 210 ASN A O 1
ATOM 1638 N N . PRO A 1 211 ? 28.305 13.150 -15.121 1.00 54.84 211 PRO A N 1
ATOM 1639 C CA . PRO A 1 211 ? 27.893 13.443 -16.496 1.00 54.84 211 PRO A CA 1
ATOM 1640 C C . PRO A 1 211 ? 28.338 12.388 -17.523 1.00 54.84 211 PRO A C 1
ATOM 1642 O O . PRO A 1 211 ? 27.948 12.473 -18.683 1.00 54.84 211 PRO A O 1
ATOM 1645 N N . SER A 1 212 ? 29.121 11.381 -17.118 1.00 55.59 212 SER A N 1
ATOM 1646 C CA . SER A 1 212 ? 29.565 10.280 -17.988 1.00 55.59 212 SER A CA 1
ATOM 1647 C C . SER A 1 212 ? 28.650 9.046 -17.959 1.00 55.59 212 SER A C 1
ATOM 1649 O O . SER A 1 212 ? 28.975 8.013 -18.542 1.00 55.59 212 SER A O 1
ATOM 1651 N N . PHE A 1 213 ? 27.494 9.125 -17.294 1.00 56.66 213 PHE A N 1
ATOM 1652 C CA . PHE A 1 213 ? 26.549 8.012 -17.240 1.00 56.66 213 PHE A CA 1
ATOM 1653 C C . PHE A 1 213 ? 25.803 7.871 -18.574 1.00 56.66 213 PHE A C 1
ATOM 1655 O O . PHE A 1 213 ? 24.916 8.665 -18.891 1.00 56.66 213 PHE A O 1
ATOM 1662 N N . ASP A 1 214 ? 26.158 6.846 -19.350 1.00 62.72 214 ASP A N 1
ATOM 1663 C CA . ASP A 1 214 ? 25.491 6.516 -20.608 1.00 62.72 214 ASP A CA 1
ATOM 1664 C C . ASP A 1 214 ? 23.997 6.224 -20.365 1.00 62.72 214 ASP A C 1
ATOM 1666 O O . ASP A 1 214 ? 23.616 5.229 -19.736 1.00 62.72 214 ASP A O 1
ATOM 1670 N N . ARG A 1 215 ? 23.140 7.150 -20.812 1.00 63.66 215 ARG A N 1
ATOM 1671 C CA . ARG A 1 215 ? 21.674 7.066 -20.697 1.00 63.66 215 ARG A CA 1
ATOM 1672 C C . ARG A 1 215 ? 21.054 6.165 -21.765 1.00 63.66 215 ARG A C 1
ATOM 1674 O O . ARG A 1 215 ? 19.861 5.884 -21.680 1.00 63.66 215 ARG A O 1
ATOM 1681 N N . SER A 1 216 ? 21.827 5.730 -22.761 1.00 66.12 216 SER A N 1
ATOM 1682 C CA . SER A 1 216 ? 21.304 5.006 -23.922 1.00 66.12 216 SER A CA 1
ATOM 1683 C C . SER A 1 216 ? 20.846 3.576 -23.612 1.00 66.12 216 SER A C 1
ATOM 1685 O O . SER A 1 216 ? 20.148 2.972 -24.425 1.00 66.12 216 SER A O 1
ATOM 1687 N N . ASP A 1 217 ? 21.139 3.052 -22.418 1.00 80.06 217 ASP A N 1
ATOM 1688 C CA . ASP A 1 217 ? 20.797 1.672 -22.063 1.00 80.06 217 ASP A CA 1
ATOM 1689 C C . ASP A 1 217 ? 20.115 1.514 -20.697 1.00 80.06 217 ASP A C 1
ATOM 1691 O O . ASP A 1 217 ? 20.374 0.579 -19.933 1.00 80.06 217 ASP A O 1
ATOM 1695 N N . LYS A 1 218 ? 19.247 2.463 -20.336 1.00 87.88 218 LYS A N 1
ATOM 1696 C CA . LYS A 1 218 ? 18.514 2.414 -19.066 1.00 87.88 218 LYS A CA 1
ATOM 1697 C C . LYS A 1 218 ? 17.045 2.745 -19.266 1.00 87.88 218 LYS A C 1
ATOM 1699 O O . LYS A 1 218 ? 16.691 3.510 -20.158 1.00 87.88 218 LYS A O 1
ATOM 1704 N N . PHE A 1 219 ? 16.209 2.178 -18.407 1.00 92.56 219 PHE A N 1
ATOM 1705 C CA . PHE A 1 219 ? 14.824 2.601 -18.252 1.00 92.56 219 PHE A CA 1
ATOM 1706 C C . PHE A 1 219 ? 14.468 2.680 -16.772 1.00 92.56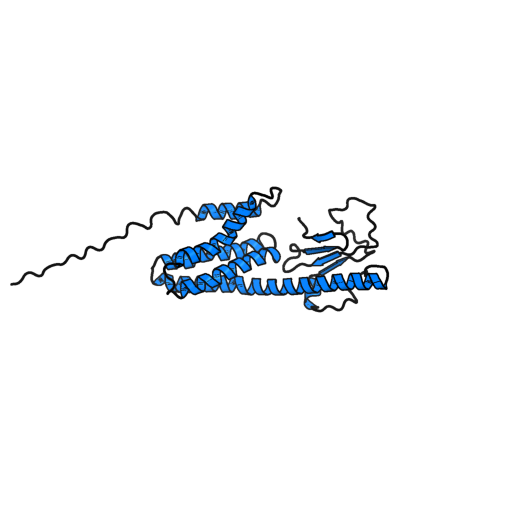 219 PHE A C 1
ATOM 1708 O O . PHE A 1 219 ? 15.110 2.039 -15.928 1.00 92.56 219 PHE A O 1
ATOM 1715 N N . SER A 1 220 ? 13.429 3.446 -16.469 1.00 92.69 220 SER A N 1
ATOM 1716 C CA . SER A 1 220 ? 12.817 3.465 -15.149 1.00 92.69 220 SER A CA 1
ATOM 1717 C C . SER A 1 220 ? 11.298 3.480 -15.228 1.00 92.69 220 SER A C 1
ATOM 1719 O O . SER A 1 220 ? 10.692 3.983 -16.177 1.00 92.69 220 SER A O 1
ATOM 1721 N N . VAL A 1 221 ? 10.689 2.886 -14.208 1.00 94.94 221 VAL A N 1
ATOM 1722 C CA . VAL A 1 221 ? 9.247 2.848 -13.998 1.00 94.94 221 VAL A CA 1
ATOM 1723 C C . VAL A 1 221 ? 8.983 3.414 -12.616 1.00 94.94 221 VAL A C 1
ATOM 1725 O O . VAL A 1 221 ? 9.481 2.883 -11.623 1.00 94.94 221 VAL A O 1
ATOM 1728 N N . ARG A 1 222 ? 8.193 4.479 -12.566 1.00 94.69 222 ARG A N 1
ATOM 1729 C CA . ARG A 1 222 ? 7.600 5.024 -11.350 1.00 94.69 222 ARG A CA 1
ATOM 1730 C C . ARG A 1 222 ? 6.150 4.583 -11.282 1.00 94.69 222 ARG A C 1
ATOM 1732 O O . ARG A 1 222 ? 5.457 4.622 -12.302 1.00 94.69 222 ARG A O 1
ATOM 1739 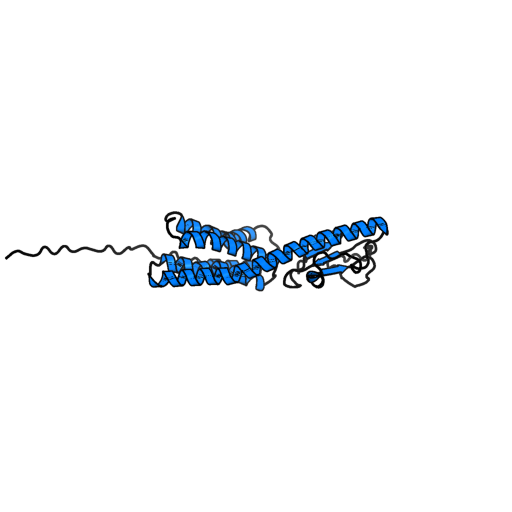N N . TYR A 1 223 ? 5.676 4.231 -10.096 1.00 95.00 223 TYR A N 1
ATOM 1740 C CA . TYR A 1 223 ? 4.249 4.073 -9.847 1.00 95.00 223 TYR A CA 1
ATOM 1741 C C . TYR A 1 223 ? 3.863 4.524 -8.443 1.00 95.00 223 TYR A C 1
ATOM 1743 O O . TYR A 1 223 ? 4.696 4.505 -7.543 1.00 95.00 223 TYR A O 1
ATOM 1751 N N . TYR A 1 224 ? 2.610 4.924 -8.247 1.00 94.00 224 TYR A N 1
ATOM 1752 C CA . TYR A 1 224 ? 2.086 5.350 -6.945 1.00 94.00 224 TYR A CA 1
ATOM 1753 C C . TYR A 1 224 ? 0.675 4.801 -6.715 1.00 94.00 224 TYR A C 1
ATOM 1755 O O . TYR A 1 224 ? -0.069 4.562 -7.668 1.00 94.00 224 TYR A O 1
ATOM 1763 N N . VAL A 1 225 ? 0.289 4.585 -5.454 1.00 91.75 225 VAL A N 1
ATOM 1764 C CA . VAL A 1 225 ? -1.013 3.974 -5.125 1.00 91.75 225 VAL A CA 1
ATOM 1765 C C . VAL A 1 225 ? -2.088 5.038 -4.945 1.00 91.75 225 VAL A C 1
ATOM 1767 O O . VAL A 1 225 ? -2.978 5.155 -5.786 1.00 91.75 225 VAL A O 1
ATOM 1770 N N . GLY A 1 226 ? -2.015 5.799 -3.850 1.00 86.50 226 GLY A N 1
ATOM 1771 C CA . GLY A 1 226 ? -2.988 6.837 -3.514 1.00 86.50 226 GLY A CA 1
ATOM 1772 C C . GLY A 1 226 ? -2.510 8.223 -3.923 1.00 86.50 226 GLY A C 1
ATOM 1773 O O . GLY A 1 226 ? -3.172 8.903 -4.701 1.00 86.50 226 GLY A O 1
ATOM 1774 N N . ASP A 1 227 ? -1.341 8.616 -3.421 1.00 85.31 227 ASP A N 1
ATOM 1775 C CA . ASP A 1 227 ? -0.768 9.948 -3.621 1.00 85.31 227 ASP A CA 1
ATOM 1776 C C . ASP A 1 227 ? 0.557 9.864 -4.403 1.00 85.31 227 ASP A C 1
ATOM 1778 O O . ASP A 1 227 ? 1.336 8.946 -4.138 1.00 85.31 227 ASP A O 1
ATOM 1782 N N . PRO A 1 228 ? 0.861 10.782 -5.340 1.00 86.69 228 PRO A N 1
ATOM 1783 C CA . PRO A 1 228 ? 2.132 10.793 -6.072 1.00 86.69 228 PRO A CA 1
ATOM 1784 C C . PRO A 1 228 ? 3.395 10.832 -5.198 1.00 86.69 228 PRO A C 1
ATOM 1786 O O . PRO A 1 228 ? 4.453 10.414 -5.675 1.00 86.69 228 PRO A O 1
ATOM 1789 N N . SER A 1 229 ? 3.295 11.295 -3.947 1.00 82.31 229 SER A N 1
ATOM 1790 C CA . SER A 1 229 ? 4.371 11.211 -2.949 1.00 82.31 229 SER A CA 1
ATOM 1791 C C . SER A 1 229 ? 4.711 9.768 -2.567 1.00 82.31 229 SER A C 1
ATOM 1793 O O . SER A 1 229 ? 5.863 9.469 -2.297 1.00 82.31 229 SER A O 1
ATOM 1795 N N . THR A 1 230 ? 3.757 8.831 -2.645 1.00 83.88 230 THR A N 1
ATOM 1796 C CA . THR A 1 230 ? 3.939 7.386 -2.355 1.00 83.88 230 THR A CA 1
ATOM 1797 C C . THR A 1 230 ? 4.595 6.615 -3.499 1.00 83.88 230 THR A C 1
ATOM 1799 O O . THR A 1 230 ? 4.233 5.477 -3.807 1.00 83.88 230 THR A O 1
ATOM 1802 N N . ALA A 1 231 ? 5.516 7.264 -4.203 1.00 89.25 231 ALA A N 1
ATOM 1803 C CA . ALA A 1 231 ? 6.085 6.715 -5.411 1.00 89.25 231 ALA A CA 1
ATOM 1804 C C . ALA A 1 231 ? 7.103 5.611 -5.120 1.00 89.25 231 ALA A C 1
ATOM 1806 O O . ALA A 1 231 ? 8.054 5.767 -4.358 1.00 89.25 231 ALA A O 1
ATOM 1807 N N . TYR A 1 232 ? 6.925 4.503 -5.821 1.00 90.38 232 TYR A N 1
ATOM 1808 C CA . TYR A 1 232 ? 7.860 3.399 -5.882 1.00 90.38 232 TYR A CA 1
ATOM 1809 C C . TYR A 1 232 ? 8.549 3.397 -7.233 1.00 90.38 232 TYR A C 1
ATOM 1811 O O . TYR A 1 232 ? 7.934 3.684 -8.269 1.00 90.38 232 TYR A O 1
ATOM 1819 N N . TRP A 1 233 ? 9.820 3.016 -7.220 1.00 92.00 233 TRP A N 1
ATOM 1820 C CA . TRP A 1 233 ? 10.661 3.073 -8.395 1.00 92.00 233 TRP A CA 1
ATOM 1821 C C . TRP A 1 233 ? 11.299 1.724 -8.693 1.00 92.00 233 TRP A C 1
ATOM 1823 O O . TRP A 1 233 ? 11.761 0.997 -7.811 1.00 92.00 233 TRP A O 1
ATOM 1833 N N . TYR A 1 234 ? 11.371 1.421 -9.981 1.00 93.38 234 TYR A N 1
ATOM 1834 C CA . TYR A 1 234 ? 12.274 0.425 -10.527 1.00 93.38 234 TYR A CA 1
ATOM 1835 C C . TYR A 1 234 ? 13.150 1.091 -11.581 1.00 93.38 234 TYR A C 1
ATOM 1837 O O . TYR A 1 234 ? 12.644 1.818 -12.436 1.00 93.38 234 TYR A O 1
ATOM 1845 N N . SER A 1 235 ? 14.452 0.814 -11.578 1.00 91.75 235 SER A N 1
ATOM 1846 C CA . SER A 1 235 ? 15.298 1.090 -12.739 1.00 91.75 235 SER A CA 1
ATOM 1847 C C . SER A 1 235 ? 16.123 -0.123 -13.119 1.00 91.75 235 SER A C 1
ATOM 1849 O O . SER A 1 235 ? 16.535 -0.906 -12.262 1.00 91.75 235 SER A O 1
ATOM 1851 N N . SER A 1 236 ? 16.433 -0.253 -14.407 1.00 92.25 236 SER A N 1
ATOM 1852 C CA . SER A 1 236 ? 17.316 -1.323 -14.879 1.00 92.25 236 SER A CA 1
ATOM 1853 C C . SER A 1 236 ? 18.724 -1.251 -14.278 1.00 92.25 236 SER A C 1
ATOM 1855 O O . SER A 1 236 ? 19.425 -2.256 -14.247 1.00 92.25 236 SER A O 1
ATOM 1857 N N . ALA A 1 237 ? 19.147 -0.080 -13.788 1.00 87.50 237 ALA A N 1
ATOM 1858 C CA . ALA A 1 237 ? 20.476 0.120 -13.220 1.00 87.50 237 ALA A CA 1
ATOM 1859 C C . ALA A 1 237 ? 20.559 -0.192 -11.717 1.00 87.50 237 ALA A C 1
ATOM 1861 O O . ALA A 1 237 ? 21.607 -0.636 -11.257 1.00 87.50 237 ALA A O 1
ATOM 1862 N N . LYS A 1 238 ? 19.496 0.079 -10.947 1.00 85.06 238 LYS A N 1
ATOM 1863 C CA . LYS A 1 238 ? 19.494 -0.048 -9.475 1.00 85.06 238 LYS A CA 1
ATOM 1864 C C . LYS A 1 238 ? 18.545 -1.126 -8.944 1.00 85.06 238 LYS A C 1
ATOM 1866 O O . LYS A 1 238 ? 18.639 -1.485 -7.777 1.00 85.06 238 LYS A O 1
ATOM 1871 N N . GLY A 1 239 ? 17.641 -1.643 -9.770 1.00 91.00 239 GLY A N 1
ATOM 1872 C CA . GLY A 1 239 ? 16.535 -2.471 -9.305 1.00 91.00 239 GLY A CA 1
ATOM 1873 C C . GLY A 1 239 ? 15.464 -1.630 -8.611 1.00 91.00 239 GLY A C 1
ATOM 1874 O O . GLY A 1 239 ? 15.161 -0.523 -9.058 1.00 91.00 239 GLY A O 1
ATOM 1875 N N . TRP A 1 240 ? 14.876 -2.174 -7.547 1.00 90.38 240 TRP A N 1
ATOM 1876 C CA . TRP A 1 240 ? 13.803 -1.537 -6.780 1.00 90.38 240 TRP A CA 1
ATOM 1877 C C . TRP A 1 240 ? 14.356 -0.563 -5.743 1.00 90.38 240 TRP A C 1
ATOM 1879 O O . TRP A 1 240 ? 15.274 -0.911 -5.003 1.00 90.38 240 TRP A O 1
ATOM 1889 N N . PHE A 1 241 ? 13.772 0.628 -5.657 1.00 83.94 241 PHE A N 1
ATOM 1890 C CA . PHE A 1 241 ? 14.088 1.605 -4.619 1.00 83.94 241 PHE A CA 1
ATOM 1891 C C . PHE A 1 241 ? 12.877 2.492 -4.304 1.00 83.94 241 PHE A C 1
ATOM 1893 O O . PHE A 1 241 ? 11.927 2.586 -5.085 1.00 83.94 241 PHE A O 1
ATOM 1900 N N . VAL A 1 242 ? 12.915 3.111 -3.128 1.00 81.38 242 VAL A N 1
ATOM 1901 C CA . VAL A 1 242 ? 11.972 4.145 -2.691 1.00 81.38 242 VAL A CA 1
ATOM 1902 C C . VAL A 1 242 ? 12.700 5.484 -2.801 1.00 81.38 242 VAL A C 1
ATOM 1904 O O . VAL A 1 242 ? 13.915 5.534 -2.609 1.00 81.38 242 VAL A O 1
ATOM 1907 N N . GLU A 1 243 ? 11.994 6.530 -3.221 1.00 71.00 243 GLU A N 1
ATOM 1908 C CA . GLU A 1 243 ? 12.544 7.886 -3.226 1.00 71.00 243 GLU A CA 1
ATOM 1909 C C . GLU A 1 243 ? 12.434 8.428 -1.801 1.00 71.00 243 GLU A C 1
ATOM 1911 O O . GLU A 1 243 ? 11.330 8.588 -1.285 1.00 71.00 243 GLU A O 1
ATOM 1916 N N . ASP A 1 244 ? 13.584 8.598 -1.151 1.00 62.62 244 ASP A N 1
ATOM 1917 C CA . ASP A 1 244 ? 13.672 9.305 0.121 1.00 62.62 244 ASP A CA 1
ATOM 1918 C C . ASP A 1 244 ? 13.704 10.805 -0.220 1.00 62.62 244 ASP A C 1
ATOM 1920 O O . ASP A 1 244 ? 14.698 11.276 -0.782 1.00 62.62 244 ASP A O 1
ATOM 1924 N N . ASP A 1 245 ? 12.595 11.511 0.031 1.00 52.88 245 ASP A N 1
ATOM 1925 C CA . ASP A 1 245 ? 12.529 12.983 -0.022 1.00 52.88 245 ASP A CA 1
ATOM 1926 C C . ASP A 1 245 ? 13.429 13.629 1.051 1.00 52.88 245 ASP A C 1
ATOM 1928 O O . ASP A 1 245 ? 13.464 13.118 2.200 1.00 52.88 245 ASP A O 1
#

Secondary structure (DSSP, 8-state):
----------PPP-----STTSSHHHHHHHHHHHHTT--SS-TTTTHHHHHHHHHHHHHHHHHHHTT-TT-HHHHHHHHHHHHHHHHHHHHHHHS-THHHHHHHHHHHHTHHHHHHHHTT-HHHHHHHHHHHHHHHHHHHHHHHHHHHHHHHHHHHHHHHHHHHHHHHHHHSS--S-SSS---SSGGGGGGEEEE-TT-------TT---TT--GGG--EEEE-SSSTTS-EEEETTTEEEE---

Sequence (245 aa):
MSDPKVTSKRRAVPEGLGFGALVFLPLTAACVFAFGWSTGGGAADDRWLAVIVFLGPLLLPPALYWGRSRDSFAAVAGVLIPLEVLAALLAQYTIIGAGALFPLLLVWANLIPVGLRLSKREEGASVSWVLLGLIAMLVLPLQARLGFQLLRLQDEVRRIVAYSYDYKLRSGTFPLNLRDYPWTYPELRSHFSYHGSGTADKFTYPFTDNPSFDRSDKFSVRYYVGDPSTAYWYSSAKGWFVEDD